Protein AF-A0A943K8U1-F1 (afdb_monomer_lite)

pLDDT: mean 96.68, std 3.17, range [59.72, 98.94]

Foldseek 3Di:
DDWDDAVLLVDIFQQAEAELLQAADDPLAHPLVQSLVLLVLCLVLQGAEYEDECPRSPNRSLLSLLSNPVVPDPPVSHAYEYEQALVCVVVPDASVVSLVVSCVSNVHQAHSEYAHEEDDPVSVVSCVVNVVVVVQVVCCVVRNYVFYEYEYDYALVSLVVVVVPDDGSAYEYADWLLCCVPPVVRVSSVVSCVVSSHAYEYDCLCVVVLQQFFAVVLVVLLCVVPVPDGSSLLSQLALSLDPSHNYYYDHDHHNVSSVVVSVCVVVPDHDDPVSSVSSVVLSVVLVPPPAQPDPLPCLLCPAPQRQQLSQLSVLVSSCNGRVNLLCSLVSRVVRSLVSDPPPCSSQVRGPVNGPSNVVSVVSVVSNVVSD

Radius of gyration: 21.64 Å; chains: 1; bounding box: 52×54×60 Å

Secondary structure (DSSP, 8-state):
--EEEETTTTEEEESEEEEGGG--EETTEE-HHHHHHHHHHHHHTT--EEE--TTGGGGHHHHHHIIIIITTS-GGG-EEEEEE-GGGGGGT--HHHHHHHHHHHHT-S-EEEEEEEEESHHHHHHHHHTTHHHHHHHHHHTTSEEEEEEEE-S-HHHHHHHHTTS--SEEEEE--TTTSSSTT-HHHHHHHHHHTTPPEEEE-TTGGGGGGS--HHHHHHHHHH-TT--HHHHHHHHHHHSTTEEEEEE---SHHHHHHHHHHBTTB-PPPHHHHHHHHHHHHHHHTSS--------TT---TT---HHHHHHHHHHHHHTT-GGGHHHHTGGGTGGG-----HHHHT-TT---HHHHHHHHHHHHHTT-

Sequence (371 aa):
MEKRIFDKLGFETSLLGLGCMRFPQKEGKIDLAETEKLVDACIAGGINYFDTAYVYGDGDSENAVRRTLVERYPRERFYLANKLPMWLLPEGHTPQELLETSLRRTDVSYFDNYLLHNLNQENWEICKKERLVDFIFAKKSAGIVRNAGFSFHDTPEVLNEILHAGDWDFVQLQINYYDWETAQRAREQYEMVTERGIPCIIMEPVRGGALASPHPDVVSLLRGTNPEASPASWALRFAGSLPNTAVVLSGMSTMEQVEENLRLFDPFQPLSAEEAELLKRAVAVMESLPLIPCTGCNYCGDCPKNVRISSAFEAYNSCMRFDQMADLRARIQTCHIADCIECGKCETHCPQHIAIRSELKKILACAEALV

Structure (mmCIF, N/CA/C/O backbone):
data_AF-A0A943K8U1-F1
#
_entry.id   AF-A0A943K8U1-F1
#
loop_
_atom_site.group_PDB
_atom_site.id
_atom_site.type_symbol
_atom_site.label_atom_id
_atom_site.label_alt_id
_atom_site.label_comp_id
_atom_site.label_asym_id
_atom_site.label_entity_id
_atom_site.label_seq_id
_atom_site.pdbx_PDB_ins_code
_atom_site.Cartn_x
_atom_site.Cartn_y
_atom_site.Cartn_z
_atom_site.occupancy
_atom_site.B_iso_or_equiv
_atom_site.auth_seq_id
_atom_site.auth_comp_id
_atom_site.auth_asym_id
_atom_site.auth_atom_id
_atom_site.pdbx_PDB_model_num
ATOM 1 N N . MET A 1 1 ? -9.168 13.915 15.819 1.00 95.81 1 MET A N 1
ATOM 2 C CA . MET A 1 1 ? -8.963 12.912 14.761 1.00 95.81 1 MET A CA 1
ATOM 3 C C . MET A 1 1 ? -10.279 12.759 14.035 1.00 95.81 1 MET A C 1
ATOM 5 O O . MET A 1 1 ? -11.272 12.501 14.708 1.00 95.81 1 MET A O 1
ATOM 9 N N . GLU A 1 2 ? -10.305 12.914 12.714 1.00 96.75 2 GLU A N 1
ATOM 10 C CA . GLU A 1 2 ? -11.519 12.687 11.920 1.00 96.75 2 GLU A CA 1
ATOM 11 C C . GLU A 1 2 ? -12.001 11.237 12.059 1.00 96.75 2 GLU A C 1
ATOM 13 O O . GLU A 1 2 ? -11.207 10.290 11.986 1.00 96.75 2 GLU A O 1
ATOM 18 N N . LYS A 1 3 ? -13.308 11.070 12.260 1.00 96.69 3 LYS A N 1
ATOM 19 C CA . LYS A 1 3 ? -13.979 9.779 12.427 1.00 96.69 3 LYS A CA 1
ATOM 20 C C . LYS A 1 3 ? -15.016 9.583 11.327 1.00 96.69 3 LYS A C 1
ATOM 22 O O . LYS A 1 3 ? -15.674 10.537 10.928 1.00 96.69 3 LYS A O 1
ATOM 27 N N . ARG A 1 4 ? -15.166 8.354 10.832 1.00 95.69 4 ARG A N 1
ATOM 28 C CA . ARG A 1 4 ? -16.154 7.995 9.809 1.00 95.69 4 ARG A CA 1
ATOM 29 C C . ARG A 1 4 ? -16.949 6.773 10.233 1.00 95.69 4 ARG A C 1
ATOM 31 O O . ARG A 1 4 ? -16.410 5.842 10.825 1.00 95.69 4 ARG A O 1
ATOM 38 N N . ILE A 1 5 ? -18.232 6.784 9.891 1.00 94.75 5 ILE A N 1
ATOM 39 C CA . ILE A 1 5 ? -19.156 5.677 10.125 1.00 94.75 5 ILE A CA 1
ATOM 40 C C . ILE A 1 5 ? -19.654 5.202 8.769 1.00 94.75 5 ILE A C 1
ATOM 42 O O . ILE A 1 5 ? -20.137 5.996 7.965 1.00 94.75 5 ILE A O 1
ATOM 46 N N . PHE A 1 6 ? -19.545 3.898 8.542 1.00 94.25 6 PHE A N 1
ATOM 47 C CA . PHE A 1 6 ? -20.162 3.220 7.414 1.00 94.25 6 PHE A CA 1
ATOM 48 C C . PHE A 1 6 ? -21.031 2.091 7.957 1.00 94.25 6 PHE A C 1
ATOM 50 O O . PHE A 1 6 ? -20.522 1.200 8.640 1.00 94.25 6 PHE A O 1
ATOM 57 N N . ASP A 1 7 ? -22.324 2.100 7.632 1.00 91.19 7 ASP A N 1
ATOM 58 C CA . ASP A 1 7 ? -23.296 1.144 8.181 1.00 91.19 7 ASP A CA 1
ATOM 59 C C . ASP A 1 7 ? -22.886 -0.318 7.946 1.00 91.19 7 ASP A C 1
ATOM 61 O O . ASP A 1 7 ? -23.058 -1.153 8.831 1.00 91.19 7 ASP A O 1
ATOM 65 N N . LYS A 1 8 ? -22.268 -0.620 6.791 1.00 90.38 8 LYS A N 1
ATOM 66 C CA . LYS A 1 8 ? -21.727 -1.957 6.482 1.00 90.38 8 LYS A CA 1
ATOM 67 C C . LYS A 1 8 ? -20.631 -2.419 7.446 1.00 90.38 8 LYS A C 1
ATOM 69 O O . LYS A 1 8 ? -20.554 -3.607 7.746 1.00 90.38 8 LYS A O 1
ATOM 74 N N . LEU A 1 9 ? -19.790 -1.504 7.933 1.00 92.00 9 LEU A N 1
ATOM 75 C CA . LEU A 1 9 ? -18.762 -1.834 8.924 1.00 92.00 9 LEU A CA 1
ATOM 76 C C . LEU A 1 9 ? -19.385 -2.019 10.311 1.00 92.00 9 LEU A C 1
ATOM 78 O O . LEU A 1 9 ? -18.992 -2.915 11.052 1.00 92.00 9 LEU A O 1
ATOM 82 N N . GLY A 1 10 ? -20.401 -1.218 10.641 1.00 90.81 10 GLY A N 1
ATOM 83 C CA . GLY A 1 10 ? -21.101 -1.292 11.924 1.00 90.81 10 GLY A CA 1
ATOM 84 C C . GLY A 1 10 ? -20.330 -0.666 13.092 1.00 90.81 10 GLY A C 1
ATOM 85 O O . GLY A 1 10 ? -20.701 -0.872 14.247 1.00 90.81 10 GLY A O 1
ATOM 86 N N . PHE A 1 11 ? -19.268 0.094 12.811 1.00 92.31 11 PHE A N 1
ATOM 87 C CA . PHE A 1 11 ? -18.481 0.822 13.804 1.00 92.31 11 PHE A CA 1
ATOM 88 C C . PHE A 1 11 ? -17.819 2.090 13.237 1.00 92.31 11 PHE A C 1
ATOM 90 O O . PHE A 1 11 ? -17.768 2.292 12.024 1.00 92.31 11 PHE A O 1
ATOM 97 N N . GLU A 1 12 ? -17.330 2.956 14.133 1.00 95.81 12 GLU A N 1
ATOM 98 C CA . GLU A 1 12 ? -16.739 4.261 13.813 1.00 95.81 12 GLU A CA 1
ATOM 99 C C . GLU A 1 12 ? -15.203 4.198 13.742 1.00 95.81 12 GLU A C 1
ATOM 101 O O . GLU A 1 12 ? -14.514 4.114 14.764 1.00 95.81 12 GLU A O 1
ATOM 106 N N . THR A 1 13 ? -14.635 4.296 12.544 1.00 97.25 13 THR A N 1
ATOM 107 C CA . THR A 1 13 ? -13.181 4.264 12.330 1.00 97.25 13 THR A CA 1
ATOM 108 C C . THR A 1 13 ? -12.574 5.666 12.346 1.00 97.25 13 THR A C 1
ATOM 110 O O . THR A 1 13 ? -13.188 6.631 11.899 1.00 97.25 13 THR A O 1
ATOM 113 N N . SER A 1 14 ? -11.338 5.816 12.834 1.00 98.44 14 SER A N 1
ATOM 114 C CA . SER A 1 14 ? -10.501 6.963 12.461 1.00 98.44 14 SER A CA 1
ATOM 115 C C . SER A 1 14 ? -10.245 6.930 10.966 1.00 98.44 14 SER A C 1
ATOM 117 O O . SER A 1 14 ? -9.959 5.870 10.411 1.00 98.44 14 SER A O 1
ATOM 119 N N . LEU A 1 15 ? -10.298 8.100 10.328 1.00 98.69 15 LEU A N 1
ATOM 120 C CA . LEU A 1 15 ? -9.963 8.208 8.915 1.00 98.69 15 LEU A CA 1
ATOM 121 C C . LEU A 1 15 ? -8.507 7.795 8.660 1.00 98.69 15 LEU A C 1
ATOM 123 O O . LEU A 1 15 ? -8.229 7.191 7.635 1.00 98.69 15 LEU A O 1
ATOM 127 N N . LEU A 1 16 ? -7.585 8.063 9.586 1.00 98.81 16 LEU A N 1
ATOM 128 C CA . LEU A 1 16 ? -6.231 7.509 9.545 1.00 98.81 16 LEU A CA 1
ATOM 129 C C . LEU A 1 16 ? -6.180 6.161 10.274 1.00 98.81 16 LEU A C 1
ATOM 131 O O . LEU A 1 16 ? -6.603 6.060 11.428 1.00 98.81 16 LEU A O 1
ATOM 135 N N . GLY A 1 17 ? -5.619 5.146 9.621 1.00 98.69 17 GLY A N 1
ATOM 136 C CA . GLY A 1 17 ? -5.285 3.851 10.214 1.00 98.69 17 GLY A CA 1
ATOM 137 C C . GLY A 1 17 ? -3.785 3.568 10.149 1.00 98.69 17 GLY A C 1
ATOM 138 O O . GLY A 1 17 ? -3.082 4.063 9.262 1.00 98.69 17 GLY A O 1
ATOM 139 N N . LEU A 1 18 ? -3.289 2.751 11.079 1.00 98.75 18 LEU A N 1
ATOM 140 C CA . LEU A 1 18 ? -1.889 2.327 11.103 1.00 98.75 18 LEU A CA 1
ATOM 141 C C . LEU A 1 18 ? -1.714 1.029 10.307 1.00 98.75 18 LEU A C 1
ATOM 143 O O . LEU A 1 18 ? -2.254 -0.013 10.675 1.00 98.75 18 LEU A O 1
ATOM 147 N N . GLY A 1 19 ? -0.918 1.088 9.238 1.00 98.25 19 GLY A N 1
ATOM 148 C CA . GLY A 1 19 ? -0.453 -0.101 8.525 1.00 98.25 19 GLY A CA 1
ATOM 149 C C . GLY A 1 19 ? 0.754 -0.724 9.230 1.00 98.25 19 GLY A C 1
ATOM 150 O O . GLY A 1 19 ? 1.825 -0.122 9.292 1.00 98.25 19 GLY A O 1
ATOM 151 N N . CYS A 1 20 ? 0.615 -1.951 9.723 1.00 97.94 20 CYS A N 1
ATOM 152 C CA . CYS A 1 20 ? 1.596 -2.627 10.579 1.00 97.94 20 CYS A CA 1
ATOM 153 C C . CYS A 1 20 ? 2.694 -3.388 9.808 1.00 97.94 20 CYS A C 1
ATOM 155 O O . CYS A 1 20 ? 3.493 -4.104 10.411 1.00 97.94 20 CYS A O 1
ATOM 157 N N . MET A 1 21 ? 2.762 -3.255 8.477 1.00 95.19 21 MET A N 1
ATOM 158 C CA . MET A 1 21 ? 3.803 -3.894 7.655 1.00 95.19 21 MET A CA 1
ATOM 159 C C . MET A 1 21 ? 5.192 -3.266 7.862 1.00 95.19 21 MET A C 1
ATOM 161 O O . MET A 1 21 ? 6.201 -3.958 7.771 1.00 95.19 21 MET A O 1
ATOM 165 N N . ARG A 1 22 ? 5.257 -1.950 8.109 1.00 91.75 22 ARG A N 1
ATOM 166 C CA . ARG A 1 22 ? 6.504 -1.160 8.118 1.00 91.75 22 ARG A CA 1
ATOM 167 C C . ARG A 1 22 ? 6.856 -0.617 9.500 1.00 91.75 22 ARG A C 1
ATOM 169 O O . ARG A 1 22 ? 7.305 0.525 9.619 1.00 91.75 22 ARG A O 1
ATOM 176 N N . PHE A 1 23 ? 6.631 -1.421 10.536 1.00 96.25 23 PHE A N 1
ATOM 177 C CA . PHE A 1 23 ? 7.057 -1.054 11.883 1.00 96.25 23 PHE A CA 1
ATOM 178 C C . PHE A 1 23 ? 8.560 -0.735 11.937 1.00 96.25 23 PHE A C 1
ATOM 180 O O . PHE A 1 23 ? 9.319 -1.301 11.138 1.00 96.25 23 PHE A O 1
ATOM 187 N N . PRO A 1 24 ? 8.978 0.152 12.865 1.00 96.56 24 PRO A N 1
ATOM 188 C CA . PRO A 1 24 ? 10.379 0.484 13.097 1.00 96.56 24 PRO A CA 1
ATOM 189 C C . PRO A 1 24 ? 11.264 -0.763 13.122 1.00 96.56 24 PRO A C 1
ATOM 191 O O . PRO A 1 24 ? 10.905 -1.773 13.726 1.00 96.56 24 PRO A O 1
ATOM 194 N N . G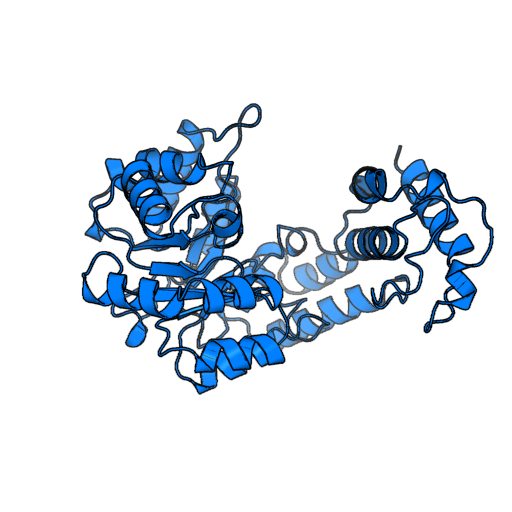LN A 1 25 ? 12.416 -0.698 12.457 1.00 95.06 25 GLN A N 1
ATOM 195 C CA . GLN A 1 25 ? 13.358 -1.811 12.361 1.00 95.06 25 GLN A CA 1
ATOM 196 C C . GLN A 1 25 ? 14.669 -1.464 13.065 1.00 95.06 25 GLN A C 1
ATOM 198 O O . GLN A 1 25 ? 15.197 -0.364 12.906 1.00 95.06 25 GLN A O 1
ATOM 203 N N . LYS A 1 26 ? 15.242 -2.441 13.763 1.00 94.75 26 LYS A N 1
ATOM 204 C CA . LYS A 1 26 ? 16.593 -2.414 14.317 1.00 94.75 26 LYS A CA 1
ATOM 205 C C . LYS A 1 26 ? 17.276 -3.734 13.987 1.00 94.75 26 LYS A C 1
ATOM 207 O O . LYS A 1 26 ? 16.766 -4.800 14.312 1.00 94.75 26 LYS A O 1
ATOM 212 N N . GLU A 1 27 ? 18.414 -3.657 13.297 1.00 92.06 27 GLU A N 1
ATOM 213 C CA . GLU A 1 27 ? 19.203 -4.835 12.887 1.00 92.06 27 GLU A CA 1
ATOM 214 C C . GLU A 1 27 ? 18.389 -5.872 12.079 1.00 92.06 27 GLU A C 1
ATOM 216 O O . GLU A 1 27 ? 18.564 -7.080 12.223 1.00 92.06 27 GLU A O 1
ATOM 221 N N . GLY A 1 28 ? 17.480 -5.393 11.221 1.00 88.81 28 GLY A N 1
ATOM 222 C CA . GLY A 1 28 ? 16.650 -6.242 10.356 1.00 88.81 28 GLY A CA 1
ATOM 223 C C . GLY A 1 28 ? 15.489 -6.946 11.063 1.00 88.81 28 GLY A C 1
ATOM 224 O O . GLY A 1 28 ? 14.912 -7.866 10.491 1.00 88.81 28 GLY A O 1
ATOM 225 N N . LYS A 1 29 ? 15.161 -6.543 12.295 1.00 93.50 29 LYS A N 1
ATOM 226 C CA . LYS A 1 29 ? 13.995 -7.016 13.051 1.00 93.50 29 LYS A CA 1
ATOM 227 C C . LYS A 1 29 ? 13.166 -5.842 13.544 1.00 93.50 29 LYS A C 1
ATOM 229 O O . LYS A 1 29 ? 13.689 -4.741 13.700 1.00 93.50 29 LYS A O 1
ATOM 234 N N . ILE A 1 30 ? 11.895 -6.085 13.854 1.00 96.38 30 ILE A N 1
ATOM 235 C CA . ILE A 1 30 ? 11.026 -5.061 14.443 1.00 96.38 30 ILE A CA 1
ATOM 236 C C . ILE A 1 30 ? 11.613 -4.598 15.785 1.00 96.38 30 ILE A C 1
ATOM 238 O O . ILE A 1 30 ? 11.821 -5.402 16.696 1.00 96.38 30 ILE A O 1
ATOM 242 N N . ASP A 1 31 ? 11.850 -3.294 15.917 1.00 97.38 31 ASP A N 1
ATOM 243 C CA . ASP A 1 31 ? 12.205 -2.673 17.189 1.00 97.38 31 ASP A CA 1
ATOM 244 C C . ASP A 1 31 ? 10.934 -2.517 18.025 1.00 97.38 31 ASP A C 1
ATOM 246 O O . ASP A 1 31 ? 10.162 -1.572 17.848 1.00 97.38 31 ASP A O 1
ATOM 250 N N . LEU A 1 32 ? 10.689 -3.473 18.922 1.00 97.25 32 LEU A N 1
ATOM 251 C CA . LEU A 1 32 ? 9.491 -3.472 19.760 1.00 97.25 32 LEU A CA 1
ATOM 252 C C . LEU A 1 32 ? 9.411 -2.241 20.666 1.00 97.25 32 LEU A C 1
ATOM 254 O O . LEU A 1 32 ? 8.314 -1.740 20.875 1.00 97.25 32 LEU A O 1
ATOM 258 N N . ALA A 1 33 ? 10.532 -1.729 21.178 1.00 97.00 33 ALA A N 1
ATOM 259 C CA . ALA A 1 33 ? 10.508 -0.593 22.098 1.00 97.00 33 ALA A CA 1
ATOM 260 C C . ALA A 1 33 ? 10.094 0.698 21.380 1.00 97.00 33 ALA A C 1
ATOM 262 O O . ALA A 1 33 ? 9.281 1.464 21.898 1.00 97.00 33 ALA A O 1
ATOM 263 N N . GLU A 1 34 ? 10.612 0.925 20.172 1.00 97.94 34 GLU A N 1
ATOM 264 C CA . GLU A 1 34 ? 10.180 2.054 19.342 1.00 97.94 34 GLU A CA 1
ATOM 265 C C . GLU A 1 34 ? 8.763 1.847 18.796 1.00 97.94 34 GLU A C 1
ATOM 267 O O . GLU A 1 34 ? 7.962 2.781 18.777 1.00 97.94 34 GLU A O 1
ATOM 272 N N . THR A 1 35 ? 8.405 0.612 18.436 1.00 98.19 35 THR A N 1
ATOM 273 C CA . THR A 1 35 ? 7.048 0.277 17.984 1.00 98.19 35 THR A CA 1
ATOM 274 C C . THR A 1 35 ? 6.010 0.492 19.088 1.00 98.19 35 THR A C 1
ATOM 276 O O . THR A 1 35 ? 4.932 1.002 18.800 1.00 98.19 35 THR A O 1
ATOM 279 N N . GLU A 1 36 ? 6.315 0.157 20.348 1.00 98.31 36 GLU A N 1
ATOM 280 C CA . GLU A 1 36 ? 5.434 0.419 21.497 1.00 98.31 36 GLU A CA 1
ATOM 281 C C . GLU A 1 36 ? 5.143 1.919 21.624 1.00 98.31 36 GLU A C 1
ATOM 283 O O . GLU A 1 36 ? 3.980 2.313 21.638 1.00 98.31 36 GLU A O 1
ATOM 288 N N . LYS A 1 37 ? 6.177 2.771 21.619 1.00 98.44 37 LYS A N 1
ATOM 289 C CA . LYS A 1 37 ? 5.999 4.235 21.671 1.00 98.44 37 LYS A CA 1
ATOM 290 C C . LYS A 1 37 ? 5.156 4.747 20.504 1.00 98.44 37 LYS A C 1
ATOM 292 O O . LYS A 1 37 ? 4.306 5.615 20.686 1.00 98.44 37 LYS A O 1
ATOM 297 N N . LEU A 1 38 ? 5.404 4.215 19.308 1.00 98.56 38 LEU A N 1
ATOM 298 C CA . LEU A 1 38 ? 4.704 4.589 18.084 1.00 98.56 38 LEU A CA 1
ATOM 299 C C . LEU A 1 38 ? 3.211 4.246 18.167 1.00 98.56 38 LEU A C 1
ATOM 301 O O . LEU A 1 38 ? 2.363 5.094 17.881 1.00 98.56 38 LEU A O 1
ATOM 305 N N . VAL A 1 39 ? 2.878 3.023 18.587 1.00 98.69 39 VAL A N 1
ATOM 306 C CA . VAL A 1 39 ? 1.486 2.582 18.752 1.00 98.69 39 VAL A CA 1
ATOM 307 C C . VAL A 1 39 ? 0.793 3.352 19.874 1.00 98.69 39 VAL A C 1
ATOM 309 O O . VAL A 1 39 ? -0.352 3.772 19.691 1.00 98.69 39 VAL A O 1
ATOM 312 N N . ASP A 1 40 ? 1.490 3.625 20.980 1.00 98.75 40 ASP A N 1
ATOM 313 C CA . ASP A 1 40 ? 0.954 4.443 22.066 1.00 98.75 40 ASP A CA 1
ATOM 314 C C . ASP A 1 40 ? 0.577 5.851 21.574 1.00 98.75 40 ASP A C 1
ATOM 316 O O . ASP A 1 40 ? -0.518 6.342 21.865 1.00 98.75 40 ASP A O 1
ATOM 320 N N . ALA A 1 41 ? 1.447 6.483 20.778 1.00 98.75 41 ALA A N 1
ATOM 321 C CA . ALA A 1 41 ? 1.179 7.785 20.170 1.00 98.75 41 ALA A CA 1
ATOM 322 C C . ALA A 1 41 ? -0.013 7.733 19.199 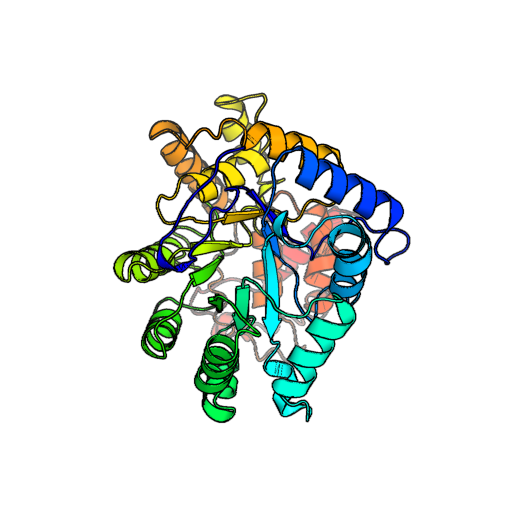1.00 98.75 41 ALA A C 1
ATOM 324 O O . ALA A 1 41 ? -0.856 8.630 19.215 1.00 98.75 41 ALA A O 1
ATOM 325 N N . CYS A 1 42 ? -0.141 6.663 18.405 1.00 98.62 42 CYS A N 1
ATOM 326 C CA . CYS A 1 42 ? -1.288 6.458 17.516 1.00 98.62 42 CYS A CA 1
ATOM 327 C C . CYS A 1 42 ? -2.611 6.385 18.297 1.00 98.62 42 CYS A C 1
ATOM 329 O O . CYS A 1 42 ? -3.559 7.105 17.974 1.00 98.62 42 CYS A O 1
ATOM 331 N N . ILE A 1 43 ? -2.675 5.552 19.344 1.00 98.69 43 ILE A N 1
ATOM 332 C CA . ILE A 1 43 ? -3.869 5.412 20.193 1.00 98.69 43 ILE A CA 1
ATOM 333 C C . ILE A 1 43 ? -4.195 6.733 20.901 1.00 98.69 43 ILE A C 1
ATOM 335 O O . ILE A 1 43 ? -5.357 7.152 20.924 1.00 98.69 43 ILE A O 1
ATOM 339 N N . ALA A 1 44 ? -3.186 7.405 21.463 1.00 98.50 44 ALA A N 1
ATOM 340 C CA . ALA A 1 44 ? -3.352 8.693 22.132 1.00 98.50 44 ALA A CA 1
ATOM 341 C C . ALA A 1 44 ? -3.855 9.780 21.167 1.00 98.50 44 ALA A C 1
ATOM 343 O O . ALA A 1 44 ? -4.733 10.562 21.528 1.00 98.50 44 ALA A O 1
ATOM 344 N N . GLY A 1 45 ? -3.368 9.773 19.923 1.00 98.31 45 GLY A N 1
ATOM 345 C CA . GLY A 1 45 ? -3.822 10.637 18.831 1.00 98.31 45 GLY A CA 1
ATOM 346 C C . GLY A 1 45 ? -5.190 10.263 18.246 1.00 98.31 45 GLY A C 1
ATOM 347 O O . GLY A 1 45 ? -5.671 10.921 17.328 1.00 98.31 45 GLY A O 1
ATOM 348 N N . GLY A 1 46 ? -5.843 9.219 18.763 1.00 98.31 46 GLY A N 1
ATOM 349 C CA . GLY A 1 46 ? -7.206 8.843 18.396 1.00 98.31 46 GLY A CA 1
ATOM 350 C C . GLY A 1 46 ? -7.326 7.867 17.225 1.00 98.31 46 GLY A C 1
ATOM 351 O O . GLY A 1 46 ? -8.459 7.586 16.813 1.00 98.31 46 GLY A O 1
ATOM 352 N N . ILE A 1 47 ? -6.216 7.320 16.712 1.00 98.75 47 ILE A N 1
ATOM 353 C CA . ILE A 1 47 ? -6.254 6.203 15.759 1.00 98.75 47 ILE A CA 1
ATOM 354 C C . ILE A 1 47 ? -6.882 4.994 16.453 1.00 98.75 47 ILE A C 1
ATOM 356 O O . ILE A 1 47 ? -6.518 4.652 17.576 1.00 98.75 47 ILE A O 1
ATOM 360 N N . ASN A 1 48 ? -7.838 4.352 15.787 1.00 98.62 48 ASN A N 1
ATOM 361 C CA . ASN A 1 48 ? -8.466 3.127 16.276 1.00 98.62 48 ASN A CA 1
ATOM 362 C C . ASN A 1 48 ? -8.521 2.012 15.224 1.00 98.62 48 ASN A C 1
ATOM 364 O O . ASN A 1 48 ? -9.161 1.014 15.499 1.00 98.62 48 ASN A O 1
ATOM 368 N N . TYR A 1 49 ? -7.883 2.140 14.058 1.00 98.81 49 TYR A N 1
ATOM 369 C CA . TYR A 1 49 ? -7.842 1.081 13.044 1.00 98.81 49 TYR A CA 1
ATOM 370 C C . TYR A 1 49 ? -6.397 0.641 12.787 1.00 98.81 49 TYR A C 1
ATOM 372 O O . TYR A 1 49 ? -5.555 1.464 12.420 1.00 98.81 49 TYR A O 1
ATOM 380 N N . PHE A 1 50 ? -6.122 -0.652 12.966 1.00 98.88 50 PHE A N 1
ATOM 381 C CA . PHE A 1 50 ? -4.794 -1.253 12.836 1.00 98.88 50 PHE A CA 1
ATOM 382 C C . PHE A 1 50 ? -4.842 -2.409 11.842 1.00 98.88 50 PHE A C 1
ATOM 384 O O . PHE A 1 50 ? -5.671 -3.308 11.966 1.00 98.88 50 PHE A O 1
ATOM 391 N N . ASP A 1 51 ? -3.954 -2.388 10.853 1.00 98.81 51 ASP A N 1
ATOM 392 C CA . ASP A 1 51 ? -3.959 -3.326 9.732 1.00 98.81 51 ASP A CA 1
ATOM 393 C C . ASP A 1 51 ? -2.668 -4.148 9.698 1.00 98.81 51 ASP A C 1
ATOM 395 O O . ASP A 1 51 ? -1.592 -3.631 9.396 1.00 98.81 51 ASP A O 1
ATOM 399 N N . THR A 1 52 ? -2.769 -5.443 10.002 1.00 98.62 52 THR A N 1
ATOM 400 C CA . THR A 1 52 ? -1.670 -6.411 9.865 1.00 98.62 52 THR A CA 1
ATOM 401 C C . THR A 1 52 ? -2.029 -7.496 8.841 1.00 98.62 52 THR A C 1
ATOM 403 O O . THR A 1 52 ? -3.063 -7.426 8.169 1.00 98.62 52 THR A O 1
ATOM 406 N N . ALA A 1 53 ? -1.147 -8.471 8.646 1.00 98.44 53 ALA A N 1
ATOM 407 C CA . ALA A 1 53 ? -1.388 -9.647 7.821 1.00 98.44 53 ALA A CA 1
ATOM 408 C C . ALA A 1 53 ? -0.476 -10.798 8.253 1.00 98.44 53 ALA A C 1
ATOM 410 O O . ALA A 1 53 ? 0.659 -10.566 8.671 1.00 98.44 53 ALA A O 1
ATOM 411 N N . TYR A 1 54 ? -0.929 -12.029 8.014 1.00 98.38 54 TYR A N 1
ATOM 412 C CA . TYR A 1 54 ? -0.197 -13.267 8.302 1.00 98.38 54 TYR A CA 1
ATOM 413 C C . TYR A 1 54 ? 1.274 -13.270 7.843 1.00 98.38 54 TYR A C 1
ATOM 415 O O . TYR A 1 54 ? 2.143 -13.836 8.505 1.00 98.38 54 TYR A O 1
ATOM 423 N N . VAL A 1 55 ? 1.550 -12.666 6.682 1.00 96.00 55 VAL A N 1
ATOM 424 C CA . VAL A 1 55 ? 2.852 -12.731 5.991 1.00 96.00 55 VAL A CA 1
ATOM 425 C C . VAL A 1 55 ? 3.762 -11.531 6.264 1.00 96.00 55 VAL A C 1
ATOM 427 O O . VAL A 1 55 ? 4.880 -11.484 5.759 1.00 96.00 55 VAL A O 1
ATOM 430 N N . TYR A 1 56 ? 3.308 -10.520 7.009 1.00 96.00 56 TYR A N 1
ATOM 431 C CA . TYR A 1 56 ? 4.109 -9.311 7.213 1.00 96.00 56 TYR A CA 1
ATOM 432 C C . TYR A 1 56 ? 5.300 -9.590 8.135 1.00 96.00 56 TYR A C 1
ATOM 434 O O . TYR A 1 56 ? 5.123 -9.949 9.300 1.00 96.00 56 TYR A O 1
ATOM 442 N N . GLY A 1 57 ? 6.512 -9.404 7.597 1.00 85.69 57 GLY A N 1
ATOM 443 C CA . GLY A 1 57 ? 7.766 -9.692 8.298 1.00 85.69 57 GLY A CA 1
ATOM 444 C C . GLY A 1 57 ? 7.876 -11.160 8.707 1.00 85.69 57 GLY A C 1
ATOM 445 O O . GLY A 1 57 ? 8.200 -11.435 9.852 1.00 85.69 57 GLY A O 1
ATOM 446 N N . ASP A 1 58 ? 7.483 -12.088 7.827 1.00 85.94 58 ASP A N 1
ATOM 447 C CA . ASP A 1 58 ? 7.444 -13.535 8.100 1.00 85.94 58 ASP A CA 1
ATOM 448 C C . ASP A 1 58 ? 6.582 -13.927 9.324 1.00 85.94 58 ASP A C 1
ATOM 450 O O . ASP A 1 58 ? 6.763 -14.975 9.945 1.00 85.94 58 ASP A O 1
ATOM 454 N N . GLY A 1 59 ? 5.591 -13.088 9.651 1.00 85.19 59 GLY A N 1
ATOM 455 C CA . GLY A 1 59 ? 4.687 -13.251 10.793 1.00 85.19 59 GLY A CA 1
ATOM 456 C C . GLY A 1 59 ? 5.067 -12.421 12.022 1.00 85.19 59 GLY A C 1
ATOM 457 O O . GLY A 1 59 ? 4.292 -12.369 12.979 1.00 85.19 59 GLY A O 1
ATOM 458 N N . ASP A 1 60 ? 6.206 -11.724 12.010 1.00 91.75 60 ASP A N 1
ATOM 459 C CA . ASP A 1 60 ? 6.647 -10.898 13.139 1.00 91.75 60 ASP A CA 1
ATOM 460 C C . ASP A 1 60 ? 5.728 -9.695 13.388 1.00 91.75 60 ASP A C 1
ATOM 462 O O . ASP A 1 60 ? 5.578 -9.271 14.534 1.00 91.75 60 ASP A O 1
ATOM 466 N N . SER A 1 61 ? 5.051 -9.174 12.356 1.00 97.00 61 SER A N 1
ATOM 467 C CA . SER A 1 61 ? 4.093 -8.070 12.522 1.00 97.00 61 SER A CA 1
ATOM 468 C C . SER A 1 61 ? 2.931 -8.445 13.448 1.00 97.00 61 SER A C 1
ATOM 470 O O . SER A 1 61 ? 2.558 -7.647 14.303 1.00 97.00 61 SER A O 1
ATOM 472 N N . GLU A 1 62 ? 2.384 -9.661 13.341 1.00 98.56 62 GLU A N 1
ATOM 473 C CA . GLU A 1 62 ? 1.273 -10.114 14.193 1.00 98.56 62 GLU A CA 1
ATOM 474 C C . GLU A 1 62 ? 1.699 -10.214 15.665 1.00 98.56 62 GLU A C 1
ATOM 476 O O . GLU A 1 62 ? 0.968 -9.778 16.556 1.00 98.56 62 GLU A O 1
ATOM 481 N N . ASN A 1 63 ? 2.909 -10.728 15.915 1.00 97.88 63 ASN A N 1
ATOM 482 C CA . ASN A 1 63 ? 3.489 -10.805 17.258 1.00 97.88 63 ASN A CA 1
ATOM 483 C C . ASN A 1 63 ? 3.807 -9.410 17.822 1.00 97.88 63 ASN A C 1
ATOM 485 O O . ASN A 1 63 ? 3.604 -9.155 19.010 1.00 97.88 63 ASN A O 1
ATOM 489 N N . ALA A 1 64 ? 4.276 -8.487 16.977 1.00 98.25 64 ALA A N 1
ATOM 490 C CA . ALA A 1 64 ? 4.477 -7.099 17.368 1.00 98.25 64 ALA A CA 1
ATOM 491 C C . ALA A 1 64 ? 3.141 -6.437 17.729 1.00 98.25 64 ALA A C 1
ATOM 493 O O . ALA A 1 64 ? 3.046 -5.855 18.800 1.00 98.25 64 ALA A O 1
ATOM 494 N N . VAL A 1 65 ? 2.091 -6.601 16.913 1.00 98.69 65 VAL A N 1
ATOM 495 C CA . VAL A 1 65 ? 0.737 -6.096 17.213 1.00 98.69 65 VAL A CA 1
ATOM 496 C C . VAL A 1 65 ? 0.218 -6.637 18.542 1.00 98.69 65 VAL A C 1
ATOM 498 O O . VAL A 1 65 ? -0.304 -5.867 19.347 1.00 98.69 65 VAL A O 1
ATOM 501 N N . ARG A 1 66 ? 0.387 -7.934 18.821 1.00 98.56 66 ARG A N 1
ATOM 502 C CA . ARG A 1 66 ? 0.045 -8.494 20.135 1.00 98.56 66 ARG A CA 1
ATOM 503 C C . ARG A 1 66 ? 0.697 -7.689 21.259 1.00 98.56 66 ARG A C 1
ATOM 505 O O . ARG A 1 66 ? 0.013 -7.198 22.154 1.00 98.56 66 ARG A O 1
ATOM 512 N N . ARG A 1 67 ? 2.021 -7.538 21.184 1.00 98.44 67 ARG A N 1
ATOM 513 C CA . ARG A 1 67 ? 2.834 -6.908 22.226 1.00 98.44 67 ARG A CA 1
ATOM 514 C C . ARG A 1 67 ? 2.549 -5.414 22.390 1.00 98.44 67 ARG A C 1
ATOM 516 O O . ARG A 1 67 ? 2.522 -4.908 23.510 1.00 98.44 67 ARG A O 1
ATOM 523 N N . THR A 1 68 ? 2.391 -4.698 21.283 1.00 98.56 68 THR A N 1
ATOM 524 C CA . THR A 1 68 ? 2.349 -3.230 21.260 1.00 98.56 68 THR A CA 1
ATOM 525 C C . THR A 1 68 ? 0.935 -2.661 21.245 1.00 98.56 68 THR A C 1
ATOM 527 O O . THR A 1 68 ? 0.764 -1.481 21.532 1.00 98.56 68 THR A O 1
ATOM 530 N N . LEU A 1 69 ? -0.083 -3.478 20.964 1.00 98.69 69 LEU A N 1
ATOM 531 C CA . LEU A 1 69 ? -1.482 -3.055 20.931 1.00 98.69 69 LEU A CA 1
ATOM 532 C C . LEU A 1 69 ? -2.354 -3.909 21.858 1.00 98.69 69 LEU A C 1
ATOM 534 O O . LEU A 1 69 ? -2.925 -3.384 22.813 1.00 98.69 69 LEU A O 1
ATOM 538 N N . VAL A 1 70 ? -2.449 -5.216 21.598 1.00 98.69 70 VAL A N 1
ATOM 539 C CA . VAL A 1 70 ? -3.461 -6.091 22.225 1.00 98.69 70 VAL A CA 1
ATOM 540 C C . VAL A 1 70 ? -3.228 -6.270 23.726 1.00 98.69 70 VAL A C 1
ATOM 542 O O . VAL A 1 70 ? -4.168 -6.170 24.507 1.00 98.69 70 VAL A O 1
ATOM 545 N N . GLU A 1 71 ? -1.983 -6.478 24.156 1.00 98.44 71 GLU A N 1
ATOM 546 C CA . GLU A 1 71 ? -1.638 -6.638 25.579 1.00 98.44 71 GLU A CA 1
ATOM 547 C C . GLU A 1 71 ? -1.701 -5.315 26.368 1.00 98.44 71 GLU A C 1
ATOM 549 O O . GLU A 1 71 ? -1.701 -5.324 27.600 1.00 98.44 71 GLU A O 1
ATOM 554 N N . ARG A 1 72 ? -1.733 -4.170 25.673 1.00 98.19 72 ARG A N 1
ATOM 555 C CA . ARG A 1 72 ? -1.591 -2.832 26.272 1.00 98.19 72 ARG A CA 1
ATOM 556 C C . ARG A 1 72 ? -2.899 -2.062 26.366 1.00 98.19 72 ARG A C 1
ATOM 558 O O . ARG A 1 72 ? -3.040 -1.210 27.243 1.00 98.19 72 ARG A O 1
ATOM 565 N N . TYR A 1 73 ? -3.845 -2.350 25.479 1.00 98.56 73 TYR A N 1
ATOM 566 C CA . TYR A 1 73 ? -5.092 -1.609 25.365 1.00 98.56 73 TYR A CA 1
ATOM 567 C C . TYR A 1 73 ? -6.298 -2.539 25.438 1.00 98.56 73 TYR A C 1
ATOM 569 O O . TYR A 1 73 ? -6.258 -3.652 24.915 1.00 98.56 73 TYR A O 1
ATOM 577 N N . PRO A 1 74 ? -7.400 -2.093 26.063 1.00 97.94 74 PRO A N 1
ATOM 578 C CA . PRO A 1 74 ? -8.606 -2.897 26.113 1.00 97.94 74 PRO A CA 1
ATOM 579 C C . PRO A 1 74 ? -9.190 -3.054 24.700 1.00 97.94 74 PRO A C 1
ATOM 581 O O . PRO A 1 74 ? -9.068 -2.159 23.857 1.00 97.94 74 PRO A O 1
ATOM 584 N N . ARG A 1 75 ? -9.802 -4.211 24.428 1.00 97.50 75 ARG A N 1
ATOM 585 C CA . ARG A 1 75 ? -10.173 -4.660 23.075 1.00 97.50 75 ARG A CA 1
ATOM 586 C C . ARG A 1 75 ? -11.115 -3.702 22.342 1.00 97.50 75 ARG A C 1
ATOM 588 O O . ARG A 1 75 ? -11.069 -3.621 21.120 1.00 97.50 75 ARG A O 1
ATOM 595 N N . GLU A 1 76 ? -11.956 -2.985 23.077 1.00 96.44 76 GLU A N 1
ATOM 596 C CA . GLU A 1 76 ? -12.899 -1.987 22.572 1.00 96.44 76 GLU A CA 1
ATOM 597 C C . GLU A 1 76 ? -12.235 -0.680 22.116 1.00 96.44 76 GLU A C 1
ATOM 599 O O . GLU A 1 76 ? -12.890 0.166 21.508 1.00 96.44 76 GLU A O 1
ATOM 604 N N . ARG A 1 77 ? -10.943 -0.479 22.411 1.00 97.44 77 ARG A N 1
ATOM 605 C CA . ARG A 1 77 ? -10.237 0.755 22.052 1.00 97.44 77 ARG A CA 1
ATOM 606 C C . ARG A 1 77 ? -9.779 0.781 20.595 1.00 97.44 77 ARG A C 1
ATOM 608 O O . ARG A 1 77 ? -9.511 1.868 20.080 1.00 97.44 77 ARG A O 1
ATOM 615 N N . PHE A 1 78 ? -9.699 -0.378 19.946 1.00 98.69 78 PHE A N 1
ATOM 616 C CA . PHE A 1 78 ? -9.171 -0.524 18.597 1.00 98.69 78 PHE A CA 1
ATOM 617 C C . PHE A 1 78 ? -9.948 -1.557 17.776 1.00 98.69 78 PHE A C 1
ATOM 619 O O . PHE A 1 78 ? -10.536 -2.495 18.309 1.00 98.69 78 PHE A O 1
ATOM 626 N N . TYR A 1 79 ? -9.869 -1.394 16.462 1.00 98.75 79 TYR A N 1
ATOM 627 C CA . TYR A 1 79 ? -10.254 -2.347 15.441 1.00 98.75 79 TYR A CA 1
ATOM 628 C C . TYR A 1 79 ? -8.992 -2.942 14.828 1.00 98.75 79 TYR A C 1
ATOM 630 O O . TYR A 1 79 ? -8.051 -2.214 14.494 1.00 98.75 79 TYR A O 1
ATOM 638 N N . LEU A 1 80 ? -8.967 -4.264 14.700 1.00 98.88 80 LEU A N 1
ATOM 639 C CA . LEU A 1 80 ? -7.838 -5.013 14.175 1.00 98.88 80 LEU A CA 1
ATOM 640 C C . LEU A 1 80 ? -8.234 -5.756 12.901 1.00 98.88 80 LEU A C 1
ATOM 642 O O . LEU A 1 80 ? -9.152 -6.586 12.906 1.00 98.88 80 LEU A O 1
ATOM 646 N N . ALA A 1 81 ? -7.483 -5.479 11.837 1.00 98.81 81 ALA A N 1
ATOM 647 C CA . ALA A 1 81 ? -7.593 -6.140 10.554 1.00 98.81 81 ALA A CA 1
ATOM 648 C C . ALA A 1 81 ? -6.461 -7.144 10.326 1.00 98.81 81 ALA A C 1
ATOM 650 O O . ALA A 1 81 ? -5.302 -6.872 10.650 1.00 98.81 81 ALA A O 1
ATOM 651 N N . ASN A 1 82 ? -6.790 -8.293 9.738 1.00 98.81 82 ASN A N 1
ATOM 652 C CA . ASN A 1 82 ? -5.816 -9.310 9.336 1.00 98.81 82 ASN A CA 1
ATOM 653 C C . ASN A 1 82 ? -6.220 -9.952 7.996 1.00 98.81 82 ASN A C 1
ATOM 655 O O . ASN A 1 82 ? -7.335 -9.749 7.514 1.00 98.81 82 ASN A O 1
ATOM 659 N N . LYS A 1 83 ? -5.313 -10.689 7.349 1.00 98.69 83 LYS A N 1
ATOM 660 C CA . LYS A 1 83 ? -5.475 -11.164 5.971 1.00 98.69 83 LYS A CA 1
ATOM 661 C C . LYS A 1 83 ? -5.030 -12.612 5.811 1.00 98.69 83 LYS A C 1
ATOM 663 O O . LYS A 1 83 ? -3.952 -12.986 6.271 1.00 98.69 83 LYS A O 1
ATOM 668 N N . LEU A 1 84 ? -5.837 -13.392 5.100 1.00 98.56 84 LEU A N 1
ATOM 669 C CA . LEU A 1 84 ? -5.582 -14.781 4.740 1.00 98.56 84 LEU A CA 1
ATOM 670 C C . LEU A 1 84 ? -4.733 -14.866 3.454 1.00 98.56 84 LEU A C 1
ATOM 672 O O . LEU A 1 84 ? -5.216 -14.453 2.395 1.00 98.56 84 LEU A O 1
ATOM 676 N N . PRO A 1 85 ? -3.505 -15.412 3.506 1.00 97.12 85 PRO A N 1
ATOM 677 C CA . PRO A 1 85 ? -2.637 -15.561 2.338 1.00 97.12 85 PRO A CA 1
ATOM 678 C C . PRO A 1 85 ? -2.978 -16.841 1.558 1.00 97.12 85 PRO A C 1
ATOM 680 O O . PRO A 1 85 ? -2.420 -17.907 1.817 1.00 97.12 85 PRO A O 1
ATOM 683 N N . MET A 1 86 ? -3.910 -16.771 0.601 1.00 94.62 86 MET A N 1
ATOM 684 C CA . MET A 1 86 ? -4.395 -17.985 -0.078 1.00 94.62 86 MET A CA 1
ATOM 685 C C . MET A 1 86 ? -3.339 -18.712 -0.913 1.00 94.62 86 MET A C 1
ATOM 687 O O . MET A 1 86 ? -3.472 -19.912 -1.132 1.00 94.62 86 MET A O 1
ATOM 691 N N . TRP A 1 87 ? -2.279 -18.030 -1.347 1.00 95.62 87 TRP A N 1
ATOM 692 C CA . TRP A 1 87 ? -1.177 -18.652 -2.089 1.00 95.62 87 TRP A CA 1
ATOM 693 C C . TRP A 1 87 ? -0.392 -19.688 -1.271 1.00 95.62 87 TRP A C 1
ATOM 695 O O . TRP A 1 87 ? 0.354 -20.461 -1.857 1.00 95.62 87 TRP A O 1
ATOM 705 N N . LEU A 1 88 ? -0.593 -19.764 0.051 1.00 96.88 88 LEU A N 1
ATOM 706 C CA . LEU A 1 88 ? -0.038 -20.835 0.886 1.00 96.88 88 LEU A CA 1
ATOM 707 C C . LEU A 1 88 ? -0.875 -22.128 0.843 1.00 96.88 88 LEU A C 1
ATOM 709 O O . LEU A 1 88 ? -0.412 -23.181 1.275 1.00 96.88 88 LEU A O 1
ATOM 713 N N . LEU A 1 89 ? -2.109 -22.093 0.328 1.00 96.62 89 LEU A N 1
ATOM 714 C CA . LEU A 1 89 ? -2.984 -23.273 0.278 1.00 96.62 89 LEU A CA 1
ATOM 715 C C . LEU A 1 89 ? -2.445 -24.373 -0.658 1.00 96.62 89 LEU A C 1
ATOM 717 O O . LEU A 1 89 ? -2.436 -25.536 -0.252 1.00 96.62 89 LEU A O 1
ATOM 721 N N . PRO A 1 90 ? -1.914 -24.059 -1.861 1.00 95.69 90 PRO A N 1
ATOM 722 C CA . PRO A 1 90 ? -1.228 -25.051 -2.691 1.00 95.69 90 PRO A CA 1
ATOM 723 C C . PRO A 1 90 ? -0.010 -25.710 -2.024 1.00 95.69 90 PRO A C 1
ATOM 725 O O . PRO A 1 90 ? 0.376 -26.803 -2.433 1.00 95.69 90 PRO A O 1
ATOM 728 N N . GLU A 1 91 ? 0.575 -25.087 -0.996 1.00 95.12 91 GLU A N 1
ATOM 729 C CA . GLU A 1 91 ? 1.701 -25.633 -0.223 1.00 95.12 91 GLU A CA 1
ATOM 730 C C . GLU A 1 91 ? 1.253 -26.628 0.869 1.00 95.12 91 GLU A C 1
ATOM 732 O O . GLU A 1 91 ? 2.085 -27.206 1.565 1.00 95.12 91 GLU A O 1
ATOM 737 N N . GLY A 1 92 ? -0.056 -26.876 1.000 1.00 96.06 92 GLY A N 1
ATOM 738 C CA . GLY A 1 92 ? -0.630 -27.850 1.932 1.00 96.06 92 GLY A CA 1
ATOM 739 C C . GLY A 1 92 ? -1.214 -27.249 3.211 1.00 96.06 92 GLY A C 1
ATOM 740 O O . GLY A 1 92 ? -1.659 -28.001 4.075 1.00 96.06 92 GLY A O 1
ATOM 741 N N . HIS A 1 93 ? -1.246 -25.921 3.337 1.00 97.31 93 HIS A N 1
ATOM 742 C CA . HIS A 1 93 ? -1.950 -25.245 4.426 1.00 97.31 93 HIS A CA 1
ATOM 743 C C . HIS A 1 93 ? -3.467 -25.260 4.215 1.00 97.31 93 HIS A C 1
ATOM 745 O O . HIS A 1 93 ? -3.953 -25.237 3.085 1.00 97.31 93 HIS A O 1
ATOM 751 N N . THR A 1 94 ? -4.233 -25.212 5.305 1.00 98.31 94 THR A N 1
ATOM 752 C CA . THR A 1 94 ? -5.685 -24.988 5.250 1.00 98.31 94 THR A CA 1
ATOM 753 C C . THR A 1 94 ? -6.052 -23.562 5.674 1.00 98.31 94 THR A C 1
ATOM 755 O O . THR A 1 94 ? -5.366 -22.958 6.506 1.00 98.31 94 THR A O 1
ATOM 758 N N . PRO A 1 95 ? -7.175 -22.998 5.184 1.00 98.31 95 PRO A N 1
ATOM 759 C CA . PRO A 1 95 ? -7.581 -21.652 5.583 1.00 98.31 95 PRO A CA 1
ATOM 760 C C . PRO A 1 95 ? -7.926 -21.565 7.080 1.00 98.31 95 PRO A C 1
ATOM 762 O O . PRO A 1 95 ? -7.736 -20.521 7.703 1.00 98.31 95 PRO A O 1
ATOM 765 N N . GLN A 1 96 ? -8.384 -22.673 7.676 1.00 98.50 96 GLN A N 1
ATOM 766 C CA . GLN A 1 96 ? -8.652 -22.766 9.110 1.00 98.50 96 GLN A CA 1
ATOM 767 C C . GLN A 1 96 ? -7.370 -22.618 9.936 1.00 98.50 96 GLN A C 1
ATOM 769 O O . GLN A 1 96 ? -7.334 -21.806 10.857 1.00 98.50 96 GLN A O 1
ATOM 774 N N . GLU A 1 97 ? -6.318 -23.366 9.598 1.00 98.38 97 GLU A N 1
ATOM 775 C CA . GLU A 1 97 ? -5.040 -23.323 10.319 1.00 98.38 97 GLU A CA 1
ATOM 776 C C . GLU A 1 97 ? -4.377 -21.946 10.234 1.00 98.38 97 GLU A C 1
ATOM 778 O O . GLU A 1 97 ? -3.821 -21.468 11.227 1.00 98.38 97 GLU A O 1
ATOM 783 N N . LEU A 1 98 ? -4.454 -21.294 9.067 1.00 98.56 98 LEU A N 1
ATOM 784 C CA . LEU A 1 98 ? -3.914 -19.948 8.864 1.00 98.56 98 LEU A CA 1
ATOM 785 C C . LEU A 1 98 ? -4.639 -18.924 9.751 1.00 98.56 98 LEU A C 1
ATOM 787 O O . LEU A 1 98 ? -3.986 -18.182 10.485 1.00 98.56 98 LEU A O 1
ATOM 791 N N . LEU A 1 99 ? -5.978 -18.939 9.763 1.00 98.75 99 LEU A N 1
ATOM 792 C CA . LEU A 1 99 ? -6.780 -18.063 10.623 1.00 98.75 99 LEU A CA 1
ATOM 793 C C . LEU A 1 99 ? -6.491 -18.297 12.113 1.00 98.75 99 LEU A C 1
ATOM 795 O O . LEU A 1 99 ? -6.264 -17.344 12.857 1.00 98.75 99 LEU A O 1
ATOM 799 N N . GLU A 1 100 ? -6.476 -19.552 12.564 1.00 98.62 100 GLU A N 1
ATOM 800 C CA . GLU A 1 100 ? -6.186 -19.877 13.965 1.00 98.62 100 GLU A CA 1
ATOM 801 C C . GLU A 1 100 ? -4.774 -19.463 14.380 1.00 98.62 100 GLU A C 1
ATOM 803 O O . GLU A 1 100 ? -4.552 -19.044 15.516 1.00 98.62 100 GLU A O 1
ATOM 808 N N . THR A 1 101 ? -3.811 -19.559 13.466 1.00 98.56 101 THR A N 1
ATOM 809 C CA . THR A 1 101 ? -2.445 -19.093 13.705 1.00 98.56 101 THR A CA 1
ATOM 810 C C . THR A 1 101 ? -2.403 -17.578 13.873 1.00 98.56 101 THR A C 1
ATOM 812 O O . THR A 1 101 ? -1.810 -17.114 14.847 1.00 98.56 101 THR A O 1
ATOM 815 N N . SER A 1 102 ? -3.084 -16.817 13.012 1.00 98.69 102 SER A N 1
ATOM 816 C CA . SER A 1 102 ? -3.215 -15.362 13.159 1.00 98.69 102 SER A CA 1
ATOM 817 C C . SER A 1 102 ? -3.867 -14.964 14.485 1.00 98.69 102 SER A C 1
ATOM 819 O O . SER A 1 102 ? -3.356 -14.082 15.177 1.00 98.69 102 SER A O 1
ATOM 821 N N . LEU A 1 103 ? -4.958 -15.633 14.882 1.00 98.81 103 LEU A N 1
ATOM 822 C CA . LEU A 1 103 ? -5.631 -15.398 16.169 1.00 98.81 103 LEU A CA 1
ATOM 823 C C . LEU A 1 103 ? -4.683 -15.656 17.351 1.00 98.81 103 LEU A C 1
ATOM 825 O O . LEU A 1 103 ? -4.581 -14.827 18.250 1.00 98.81 103 LEU A O 1
ATOM 829 N N . ARG A 1 104 ? -3.921 -16.761 17.323 1.00 98.62 104 ARG A N 1
ATOM 830 C CA . ARG A 1 104 ? -2.925 -17.078 18.364 1.00 98.62 104 ARG A CA 1
ATOM 831 C C . ARG A 1 104 ? -1.769 -16.078 18.422 1.00 98.62 104 ARG A C 1
ATOM 833 O O . ARG A 1 104 ? -1.353 -15.708 19.516 1.00 98.62 104 ARG A O 1
ATOM 840 N N . ARG A 1 105 ? -1.223 -15.666 17.272 1.00 98.50 105 ARG A N 1
ATOM 841 C CA . ARG A 1 105 ? -0.086 -14.727 17.207 1.00 98.50 105 ARG A CA 1
ATOM 842 C C . ARG A 1 105 ? -0.467 -13.341 17.711 1.00 98.50 105 ARG A C 1
ATOM 844 O O . ARG A 1 105 ? 0.300 -12.742 18.453 1.00 98.50 105 ARG A O 1
ATOM 851 N N . THR A 1 106 ? -1.659 -12.872 17.342 1.00 98.56 106 THR A N 1
ATOM 852 C CA . THR A 1 106 ? -2.198 -11.575 17.783 1.00 98.56 106 THR A CA 1
ATOM 853 C C . THR A 1 106 ? -2.814 -11.610 19.187 1.00 98.56 106 THR A C 1
ATOM 855 O O . THR A 1 106 ? -2.976 -10.557 19.791 1.00 98.56 106 THR A O 1
ATOM 858 N N . ASP A 1 107 ? -3.103 -12.800 19.722 1.00 98.31 107 ASP A N 1
ATOM 859 C CA . ASP A 1 107 ? -3.769 -13.036 21.014 1.00 98.31 107 ASP A CA 1
ATOM 860 C C . ASP A 1 107 ? -5.185 -12.440 21.102 1.00 98.31 107 ASP A C 1
ATOM 862 O O . ASP A 1 107 ? -5.602 -11.883 22.118 1.00 98.31 107 ASP A O 1
ATOM 866 N N . VAL A 1 108 ? -5.947 -12.550 20.008 1.00 98.69 108 VAL A N 1
ATOM 867 C CA . VAL A 1 108 ? -7.355 -12.129 19.951 1.00 98.69 108 VAL A CA 1
ATOM 868 C C . VAL A 1 108 ? -8.271 -13.314 19.665 1.00 98.69 108 VAL A C 1
ATOM 870 O O . VAL A 1 108 ? -7.890 -14.286 19.018 1.00 98.69 108 VAL A O 1
ATOM 873 N N . SER A 1 109 ? -9.522 -13.222 20.115 1.00 98.25 109 SER A N 1
ATOM 874 C CA . SER A 1 109 ? -10.556 -14.227 19.829 1.00 98.25 109 SER A CA 1
ATOM 875 C C . SER A 1 109 ? -11.337 -13.958 18.537 1.00 98.25 109 SER A C 1
ATOM 877 O O . SER A 1 109 ? -12.031 -14.851 18.053 1.00 98.25 109 SER A O 1
ATOM 879 N N . TYR A 1 110 ? -11.235 -12.746 17.980 1.00 98.75 110 TYR A N 1
ATOM 880 C CA . TYR A 1 110 ? -11.868 -12.347 16.724 1.00 98.75 110 TYR A CA 1
ATOM 881 C C . TYR A 1 110 ? -11.136 -11.168 16.066 1.00 98.75 110 TYR A C 1
ATOM 883 O O . TYR A 1 110 ? -10.535 -10.335 16.756 1.00 98.75 110 TYR A O 1
ATOM 891 N N . PHE A 1 111 ? -11.270 -11.053 14.744 1.00 98.88 111 PHE A N 1
ATOM 892 C CA . PHE A 1 111 ? -10.869 -9.869 13.976 1.00 98.88 111 PHE A CA 1
ATOM 893 C C . PHE A 1 111 ? -12.081 -8.995 13.648 1.00 98.88 111 PHE A C 1
ATOM 895 O O . PHE A 1 111 ? -13.153 -9.514 13.320 1.00 98.88 111 PHE A O 1
ATOM 902 N N . ASP A 1 112 ? -11.919 -7.672 13.713 1.00 98.81 112 ASP A N 1
ATOM 903 C CA . ASP A 1 112 ? -12.967 -6.747 13.260 1.00 98.81 112 ASP A CA 1
ATOM 904 C C . ASP A 1 112 ? -13.084 -6.819 11.741 1.00 98.81 112 ASP A C 1
ATOM 906 O O . ASP A 1 112 ? -14.170 -7.004 11.205 1.00 98.81 112 ASP A O 1
ATOM 910 N N . ASN A 1 113 ? -11.947 -6.817 11.050 1.00 98.81 113 ASN A N 1
ATOM 911 C CA . ASN A 1 113 ? -11.874 -6.943 9.603 1.00 98.81 113 ASN A CA 1
ATOM 912 C C . ASN A 1 113 ? -10.984 -8.135 9.246 1.00 98.81 113 ASN A C 1
ATOM 914 O O . ASN A 1 113 ? -9.846 -8.237 9.698 1.00 98.81 113 ASN A O 1
ATOM 918 N N . TYR A 1 114 ? -11.474 -9.048 8.416 1.00 98.88 114 TYR A N 1
ATOM 919 C CA . TYR A 1 114 ? -10.646 -10.117 7.867 1.00 98.88 114 TYR A CA 1
ATOM 920 C C . TYR A 1 114 ? -10.734 -10.108 6.350 1.00 98.88 114 TYR A C 1
ATOM 922 O O . TYR A 1 114 ? -11.814 -9.918 5.787 1.00 98.88 114 TYR A O 1
ATOM 930 N N . LEU A 1 115 ? -9.583 -10.256 5.697 1.00 98.81 115 LEU A N 1
ATOM 931 C CA . LEU A 1 115 ? -9.456 -10.093 4.257 1.00 98.81 115 LEU A CA 1
ATOM 932 C C . LEU A 1 115 ? -8.974 -11.375 3.588 1.00 98.81 115 LEU A C 1
ATOM 934 O O . LEU A 1 115 ? -8.061 -12.035 4.082 1.00 98.81 115 LEU A O 1
ATOM 938 N N . LEU A 1 116 ? -9.491 -11.660 2.397 1.00 98.81 116 LEU A N 1
ATOM 939 C CA . LEU A 1 116 ? -8.745 -12.443 1.414 1.00 98.81 116 LEU A CA 1
ATOM 940 C C . LEU A 1 116 ? -7.607 -11.562 0.870 1.00 98.81 116 LEU A C 1
ATOM 942 O O . LEU A 1 116 ? -7.857 -10.479 0.340 1.00 98.81 116 LEU A O 1
ATOM 946 N N . HIS A 1 117 ? -6.355 -11.971 1.084 1.00 98.50 117 HIS A N 1
ATOM 947 C CA . HIS A 1 117 ? -5.190 -11.131 0.802 1.00 98.50 117 HIS A CA 1
ATOM 948 C C . HIS A 1 117 ? -4.833 -11.153 -0.688 1.00 98.50 117 HIS A C 1
ATOM 950 O O . HIS A 1 117 ? -4.790 -12.213 -1.292 1.00 98.50 117 HIS A O 1
ATOM 956 N N . ASN A 1 118 ? -4.486 -10.003 -1.254 1.00 97.25 118 ASN A N 1
ATOM 957 C CA . ASN A 1 118 ? -3.874 -9.862 -2.573 1.00 97.25 118 ASN A CA 1
ATOM 958 C C . ASN A 1 118 ? -4.661 -10.538 -3.709 1.00 97.25 118 ASN A C 1
ATOM 960 O O . ASN A 1 118 ? -4.104 -11.314 -4.486 1.00 97.25 118 ASN A O 1
ATOM 964 N N . LEU A 1 119 ? -5.969 -10.290 -3.801 1.00 98.31 119 LEU A N 1
ATOM 965 C CA . LEU A 1 119 ? -6.745 -10.819 -4.911 1.00 98.31 119 LEU A CA 1
ATOM 966 C C . LEU A 1 119 ? -6.328 -10.161 -6.231 1.00 98.31 119 LEU A C 1
ATOM 968 O O . LEU A 1 119 ? -6.289 -8.939 -6.374 1.00 98.31 119 LEU A O 1
ATOM 972 N N . ASN A 1 120 ? -6.040 -11.034 -7.182 1.00 97.56 120 ASN A N 1
ATOM 973 C CA . ASN A 1 120 ? -5.736 -10.794 -8.583 1.00 97.56 120 ASN A CA 1
ATOM 974 C C . ASN A 1 120 ? -6.238 -12.016 -9.371 1.00 97.56 120 ASN A C 1
ATOM 976 O O . ASN A 1 120 ? -6.771 -12.945 -8.758 1.00 97.56 120 ASN A O 1
ATOM 980 N N . GLN A 1 121 ? -6.082 -12.051 -10.693 1.00 97.25 121 GLN A N 1
ATOM 981 C CA . GLN A 1 121 ? -6.592 -13.153 -11.514 1.00 97.25 121 GLN A CA 1
ATOM 982 C C . GLN A 1 121 ? -6.110 -14.530 -11.026 1.00 97.25 121 GLN A C 1
ATOM 984 O O . GLN A 1 121 ? -6.906 -15.461 -10.929 1.00 97.25 121 GLN A O 1
ATOM 989 N N . GLU A 1 122 ? -4.825 -14.670 -10.693 1.00 96.56 122 GLU A N 1
ATOM 990 C CA . GLU A 1 122 ? -4.233 -15.941 -10.255 1.00 96.56 122 GLU A CA 1
ATOM 991 C C . GLU A 1 122 ? -4.751 -16.364 -8.874 1.00 96.56 122 GLU A C 1
ATOM 993 O O . GLU A 1 122 ? -5.275 -17.468 -8.698 1.00 96.56 122 GLU A O 1
ATOM 998 N N . ASN A 1 123 ? -4.677 -15.463 -7.895 1.00 97.56 123 ASN A N 1
ATOM 999 C CA . ASN A 1 123 ? -5.148 -15.719 -6.536 1.00 97.56 123 ASN A CA 1
ATOM 1000 C C . ASN A 1 123 ? -6.669 -15.916 -6.479 1.00 97.56 123 ASN A C 1
ATOM 1002 O O . ASN A 1 123 ? -7.175 -16.618 -5.599 1.00 97.56 123 ASN A O 1
ATOM 1006 N N . TRP A 1 124 ? -7.408 -15.346 -7.432 1.00 98.00 124 TRP A N 1
ATOM 1007 C CA . TRP A 1 124 ? -8.838 -15.569 -7.572 1.00 98.00 124 TRP A CA 1
ATOM 1008 C C . TRP A 1 124 ? -9.171 -17.003 -8.001 1.00 98.00 124 TRP A C 1
ATOM 1010 O O . TRP A 1 124 ? -10.114 -17.593 -7.469 1.00 98.00 124 TRP A O 1
ATOM 1020 N N . GLU A 1 125 ? -8.366 -17.624 -8.869 1.00 98.12 125 GLU A N 1
ATOM 1021 C CA . GLU A 1 125 ? -8.534 -19.045 -9.200 1.00 98.12 125 GLU A CA 1
ATOM 1022 C C . GLU A 1 125 ? -8.324 -19.947 -7.976 1.00 98.12 125 GLU A C 1
ATOM 1024 O O . GLU A 1 125 ? -9.108 -20.874 -7.745 1.00 98.12 125 GLU A O 1
ATOM 1029 N N . ILE A 1 126 ? -7.329 -19.639 -7.135 1.00 97.88 126 ILE A N 1
ATOM 1030 C CA . ILE A 1 126 ? -7.120 -20.340 -5.858 1.00 97.88 126 ILE A CA 1
ATOM 1031 C C . ILE A 1 126 ? -8.335 -20.140 -4.945 1.00 97.88 126 ILE A C 1
ATOM 1033 O O . ILE A 1 126 ? -8.869 -21.103 -4.394 1.00 97.88 126 ILE A O 1
ATOM 1037 N N . CYS A 1 127 ? -8.817 -18.902 -4.822 1.00 97.94 127 CYS A N 1
ATOM 1038 C CA . CYS A 1 127 ? -9.975 -18.566 -4.001 1.00 97.94 127 CYS A CA 1
ATOM 1039 C C . CYS A 1 127 ? -11.234 -19.350 -4.403 1.00 97.94 127 CYS A C 1
ATOM 1041 O O . CYS A 1 127 ? -11.927 -19.884 -3.529 1.00 97.94 127 CYS A O 1
ATOM 1043 N N . LYS A 1 128 ? -11.507 -19.470 -5.709 1.00 98.00 128 LYS A N 1
ATOM 1044 C CA . LYS A 1 128 ? -12.623 -20.265 -6.242 1.00 98.00 128 LYS A CA 1
ATOM 1045 C C . LYS A 1 128 ? -12.454 -21.750 -5.932 1.00 98.00 128 LYS A C 1
ATOM 1047 O O . LYS A 1 128 ? -13.377 -22.370 -5.404 1.00 98.00 128 LYS A O 1
ATOM 1052 N N . LYS A 1 129 ? -11.277 -22.313 -6.223 1.00 97.88 129 LYS A N 1
ATOM 1053 C CA . LYS A 1 129 ? -10.976 -23.736 -6.007 1.00 97.88 129 LYS A CA 1
ATOM 1054 C C . LYS A 1 129 ? -11.132 -24.144 -4.540 1.00 97.88 129 LYS A C 1
ATOM 1056 O O . LYS A 1 129 ? -11.742 -25.171 -4.253 1.00 97.88 129 LYS A O 1
ATOM 1061 N N . GLU A 1 130 ? -10.622 -23.321 -3.629 1.00 98.00 130 GLU A N 1
ATOM 1062 C CA . GLU A 1 130 ? -10.607 -23.589 -2.186 1.00 98.00 130 GLU A CA 1
ATOM 1063 C C . GLU A 1 130 ? -11.854 -23.043 -1.459 1.00 98.00 130 GLU A C 1
ATOM 1065 O O . GLU A 1 130 ? -11.960 -23.137 -0.237 1.00 98.00 130 GLU A O 1
ATOM 1070 N N . ARG A 1 131 ? -12.825 -22.483 -2.203 1.00 98.00 131 ARG A N 1
ATOM 1071 C CA . ARG A 1 131 ? -14.100 -21.936 -1.694 1.00 98.00 131 ARG A CA 1
ATOM 1072 C C . ARG A 1 131 ? -13.918 -20.904 -0.574 1.00 98.00 131 ARG A C 1
ATOM 1074 O O . ARG A 1 131 ? -14.635 -20.910 0.429 1.00 98.00 131 ARG A O 1
ATOM 1081 N N . LEU A 1 132 ? -12.960 -19.993 -0.734 1.00 98.56 132 LEU A N 1
ATOM 1082 C CA . LEU A 1 132 ? -12.570 -19.080 0.349 1.00 98.56 132 LEU A CA 1
ATOM 1083 C C . LEU A 1 132 ? -13.596 -17.979 0.631 1.00 98.56 132 LEU A C 1
ATOM 1085 O O . LEU A 1 132 ? -13.644 -17.471 1.750 1.00 98.56 132 LEU A O 1
ATOM 1089 N N . VAL A 1 133 ? -14.446 -17.652 -0.346 1.00 98.69 133 VAL A N 1
ATOM 1090 C CA . VAL A 1 133 ? -15.596 -16.760 -0.139 1.00 98.69 133 VAL A CA 1
ATOM 1091 C C . VAL A 1 133 ? -16.579 -17.386 0.857 1.00 98.69 133 VAL A C 1
ATOM 1093 O O . VAL A 1 133 ? -16.911 -16.770 1.868 1.00 98.69 133 VAL A O 1
ATOM 1096 N N . ASP A 1 134 ? -16.966 -18.649 0.650 1.00 98.62 134 ASP A N 1
ATOM 1097 C CA . ASP A 1 134 ? -17.824 -19.379 1.595 1.00 98.62 134 ASP A CA 1
ATOM 1098 C C . ASP A 1 134 ? -17.168 -19.467 2.980 1.00 98.62 134 ASP A C 1
ATOM 1100 O O . ASP A 1 134 ? -17.823 -19.263 4.004 1.00 98.62 134 ASP A O 1
ATOM 1104 N N . PHE A 1 135 ? -15.860 -19.746 3.017 1.00 98.75 135 PHE A N 1
ATOM 1105 C CA . PHE A 1 135 ? -15.099 -19.826 4.260 1.00 98.75 135 PHE A CA 1
ATOM 1106 C C . PHE A 1 135 ? -15.169 -18.517 5.052 1.00 98.75 135 PHE A C 1
ATOM 1108 O O . PHE A 1 135 ? -15.537 -18.542 6.228 1.00 98.75 135 PHE A O 1
ATOM 1115 N N . ILE A 1 136 ? -14.840 -17.376 4.438 1.00 98.62 136 ILE A N 1
ATOM 1116 C CA . ILE A 1 136 ? -14.762 -16.106 5.166 1.00 98.62 136 ILE A CA 1
ATOM 1117 C C . ILE A 1 136 ? -16.139 -15.653 5.665 1.00 98.62 136 ILE A C 1
ATOM 1119 O O . ILE A 1 136 ? -16.259 -15.223 6.815 1.00 98.62 136 ILE A O 1
ATOM 1123 N N . PHE A 1 137 ? -17.201 -15.855 4.875 1.00 98.69 137 PHE A N 1
ATOM 1124 C CA . PHE A 1 137 ? -18.568 -15.577 5.322 1.00 98.69 137 PHE A CA 1
ATOM 1125 C C . PHE A 1 137 ? -19.031 -16.538 6.422 1.00 98.69 137 PHE A C 1
ATOM 1127 O O . PHE A 1 137 ? -19.675 -16.097 7.372 1.00 98.69 137 PHE A O 1
ATOM 1134 N N . ALA A 1 138 ? -18.640 -17.816 6.388 1.00 98.75 138 ALA A N 1
ATOM 1135 C CA . ALA A 1 138 ? -18.910 -18.733 7.495 1.00 98.75 138 ALA A CA 1
ATOM 1136 C C . ALA A 1 138 ? -18.219 -18.282 8.797 1.00 98.75 138 ALA A C 1
ATOM 1138 O O . ALA A 1 138 ? -18.805 -18.384 9.878 1.00 98.75 138 ALA A O 1
ATOM 1139 N N . LYS A 1 139 ? -16.997 -17.731 8.721 1.00 98.75 139 LYS A N 1
ATOM 1140 C CA . LYS A 1 139 ? -16.306 -17.143 9.887 1.00 98.75 139 LYS A CA 1
ATOM 1141 C C . LYS A 1 139 ? -16.960 -15.865 10.384 1.00 98.75 139 LYS A C 1
ATOM 1143 O O . LYS A 1 139 ? -17.002 -15.659 11.599 1.00 98.75 139 LYS A O 1
ATOM 1148 N N . LYS A 1 140 ? -17.532 -15.072 9.476 1.00 98.38 140 LYS A N 1
ATOM 1149 C CA . LYS A 1 140 ? -18.385 -13.937 9.829 1.00 98.38 140 LYS A CA 1
ATOM 1150 C C . LYS A 1 140 ? -19.630 -14.389 10.595 1.00 98.38 140 LYS A C 1
ATOM 1152 O O . LYS A 1 140 ? -19.877 -13.911 11.697 1.00 98.38 140 LYS A O 1
ATOM 1157 N N . SER A 1 141 ? -20.369 -15.375 10.081 1.00 98.38 141 SER A N 1
ATOM 1158 C CA . SER A 1 141 ? -21.548 -15.931 10.766 1.00 98.38 141 SER A CA 1
ATOM 1159 C C . SER A 1 141 ? -21.219 -16.548 12.130 1.00 98.38 141 SER A C 1
ATOM 1161 O O . SER A 1 141 ? -22.040 -16.487 13.041 1.00 98.38 141 SER A O 1
ATOM 1163 N N . ALA A 1 142 ? -20.017 -17.109 12.294 1.00 98.44 142 ALA A N 1
ATOM 1164 C CA . ALA A 1 142 ? -19.535 -17.648 13.566 1.00 98.44 142 ALA A CA 1
ATOM 1165 C C . ALA A 1 142 ? -19.034 -16.575 14.558 1.00 98.44 142 ALA A C 1
ATOM 1167 O O . ALA A 1 142 ? -18.695 -16.912 15.690 1.00 98.44 142 ALA A O 1
ATOM 1168 N N . GLY A 1 143 ? -18.947 -15.302 14.154 1.00 98.12 143 GLY A N 1
ATOM 1169 C CA . GLY A 1 143 ? -18.473 -14.198 14.997 1.00 98.12 143 GLY A CA 1
ATOM 1170 C C . GLY A 1 143 ? -16.958 -14.150 15.227 1.00 98.12 143 GLY A C 1
ATOM 1171 O O . GLY A 1 143 ? -16.499 -13.315 16.004 1.00 98.12 143 GLY A O 1
ATOM 1172 N N . ILE A 1 144 ? -16.184 -15.010 14.553 1.00 98.62 144 ILE A N 1
ATOM 1173 C CA . ILE A 1 144 ? -14.706 -15.001 14.574 1.00 98.62 144 ILE A CA 1
ATOM 1174 C C . ILE A 1 144 ? -14.167 -13.829 13.734 1.00 98.62 144 ILE A C 1
ATOM 1176 O O . ILE A 1 144 ? -13.077 -13.313 13.971 1.00 98.62 144 ILE A O 1
ATOM 1180 N N . VAL A 1 145 ? -14.956 -13.392 12.757 1.00 98.50 145 VAL A N 1
ATOM 1181 C CA . VAL A 1 145 ? -14.731 -12.201 11.936 1.00 98.50 145 VAL A CA 1
ATOM 1182 C C . VAL A 1 145 ? -15.973 -11.317 12.059 1.00 98.50 145 VAL A C 1
ATOM 1184 O O . VAL A 1 145 ? -17.084 -11.845 12.076 1.00 98.50 145 VAL A O 1
ATOM 1187 N N . ARG A 1 146 ? -15.830 -9.990 12.159 1.00 98.19 146 ARG A N 1
ATOM 1188 C CA . ARG A 1 146 ? -16.991 -9.074 12.140 1.00 98.19 146 ARG A CA 1
ATOM 1189 C C . ARG A 1 146 ? -17.334 -8.615 10.727 1.00 98.19 146 ARG A C 1
ATOM 1191 O O . ARG A 1 146 ? -18.494 -8.711 10.332 1.00 98.19 146 ARG A O 1
ATOM 1198 N N . ASN A 1 147 ? -16.327 -8.225 9.952 1.00 98.56 147 ASN A N 1
ATOM 1199 C CA . ASN A 1 147 ? -16.452 -7.835 8.554 1.00 98.56 147 ASN A CA 1
ATOM 1200 C C . ASN A 1 147 ? -15.535 -8.673 7.657 1.00 98.56 147 ASN A C 1
ATOM 1202 O O . ASN A 1 147 ? -14.339 -8.814 7.924 1.00 98.56 147 ASN A O 1
ATOM 1206 N N . ALA A 1 148 ? -16.095 -9.188 6.567 1.00 98.69 148 ALA A N 1
ATOM 1207 C CA . ALA A 1 148 ? -15.392 -9.926 5.530 1.00 98.69 148 ALA A CA 1
ATOM 1208 C C . ALA A 1 148 ? -15.137 -9.022 4.317 1.00 98.69 148 ALA A C 1
ATOM 1210 O O . ALA A 1 148 ? -16.067 -8.447 3.744 1.00 98.69 148 ALA A O 1
ATOM 1211 N N . GLY A 1 149 ? -13.875 -8.922 3.911 1.00 98.75 149 GLY A N 1
ATOM 1212 C CA . GLY A 1 149 ? -13.456 -8.157 2.741 1.00 98.75 149 GLY A CA 1
ATOM 1213 C C . GLY A 1 149 ? -12.321 -8.839 1.987 1.00 98.75 149 GLY A C 1
ATOM 1214 O O . GLY A 1 149 ? -11.999 -10.009 2.208 1.00 98.75 149 GLY A O 1
ATOM 1215 N N . PHE A 1 150 ? -11.686 -8.089 1.098 1.00 98.94 150 PHE A N 1
ATOM 1216 C CA . PHE A 1 150 ? -10.494 -8.518 0.373 1.00 98.94 150 PHE A CA 1
ATOM 1217 C C . PHE A 1 150 ? -9.614 -7.317 0.031 1.00 98.94 150 PHE A C 1
ATOM 1219 O O . PHE A 1 150 ? -10.106 -6.189 -0.039 1.00 98.94 150 PHE A O 1
ATOM 1226 N N . SER A 1 151 ? -8.315 -7.553 -0.161 1.00 98.75 151 SER A N 1
ATOM 1227 C CA . SER A 1 151 ? -7.420 -6.569 -0.780 1.00 98.75 151 SER A CA 1
ATOM 1228 C C . SER A 1 151 ? -7.209 -6.916 -2.248 1.00 98.75 151 SER A C 1
ATOM 1230 O O . SER A 1 151 ? -7.227 -8.095 -2.601 1.00 98.75 151 SER A O 1
ATOM 1232 N N . PHE A 1 152 ? -7.045 -5.911 -3.107 1.00 98.56 152 PHE A N 1
ATOM 1233 C CA . PHE A 1 152 ? -7.086 -6.097 -4.559 1.00 98.56 152 PHE A CA 1
ATOM 1234 C C . PHE A 1 152 ? -5.906 -5.439 -5.289 1.00 98.56 152 PHE A C 1
ATOM 1236 O O . PHE A 1 152 ? -5.516 -4.325 -4.939 1.00 98.56 152 PHE A O 1
ATOM 1243 N N . HIS A 1 153 ? -5.340 -6.141 -6.281 1.00 96.56 153 HIS A N 1
ATOM 1244 C CA . HIS A 1 153 ? -4.099 -5.762 -6.980 1.00 96.56 153 HIS A CA 1
ATOM 1245 C C . HIS A 1 153 ? -4.114 -6.135 -8.475 1.00 96.56 153 HIS A C 1
ATOM 1247 O O . HIS A 1 153 ? -3.126 -6.643 -9.008 1.00 96.56 153 HIS A O 1
ATOM 1253 N N . ASP A 1 154 ? -5.239 -5.931 -9.158 1.00 96.69 154 ASP A N 1
ATOM 1254 C CA . ASP A 1 154 ? -5.372 -6.254 -10.585 1.00 96.69 154 ASP A CA 1
ATOM 1255 C C . ASP A 1 154 ? -6.240 -5.199 -11.301 1.00 96.69 154 ASP A C 1
ATOM 1257 O O . ASP A 1 154 ? -6.358 -4.054 -10.857 1.00 96.69 154 ASP A O 1
ATOM 1261 N N . THR A 1 155 ? -6.812 -5.570 -12.438 1.00 96.94 155 THR A N 1
ATOM 1262 C CA . THR A 1 155 ? -7.592 -4.727 -13.341 1.00 96.94 155 THR A CA 1
ATOM 1263 C C . THR A 1 155 ? -9.055 -4.567 -12.902 1.00 96.94 155 THR A C 1
ATOM 1265 O O . THR A 1 155 ? -9.607 -5.447 -12.234 1.00 96.94 155 THR A O 1
ATOM 1268 N N . PRO A 1 156 ? -9.741 -3.481 -13.311 1.00 98.19 156 PRO A N 1
ATOM 1269 C CA . PRO A 1 156 ? -11.176 -3.310 -13.066 1.00 98.19 156 PRO A CA 1
ATOM 1270 C C . PRO A 1 156 ? -12.026 -4.513 -13.501 1.00 98.19 156 PRO A C 1
ATOM 1272 O O . PRO A 1 156 ? -12.991 -4.873 -12.833 1.00 98.19 156 PRO A O 1
ATOM 1275 N N . GLU A 1 157 ? -11.653 -5.194 -14.581 1.00 97.94 157 GLU A N 1
ATOM 1276 C CA . GLU A 1 157 ? -12.389 -6.346 -15.095 1.00 97.94 157 GLU A CA 1
ATOM 1277 C C . GLU A 1 157 ? -12.370 -7.528 -14.107 1.00 97.94 157 GLU A C 1
ATOM 1279 O O . GLU A 1 157 ? -13.419 -8.114 -13.827 1.00 97.94 157 GLU A O 1
ATOM 1284 N N . VAL A 1 158 ? -11.209 -7.822 -13.510 1.00 98.31 158 VAL A N 1
ATOM 1285 C CA . VAL A 1 158 ? -11.073 -8.850 -12.463 1.00 98.31 158 VAL A CA 1
ATOM 1286 C C . VAL A 1 158 ? -11.785 -8.411 -11.181 1.00 98.31 158 VAL A C 1
ATOM 1288 O O . VAL A 1 158 ? -12.493 -9.209 -10.563 1.00 98.31 158 VAL A O 1
ATOM 1291 N N . LEU A 1 159 ? -11.672 -7.132 -10.799 1.00 98.69 159 LEU A N 1
ATOM 1292 C CA . LEU A 1 159 ? -12.385 -6.591 -9.638 1.00 98.69 159 LEU A CA 1
ATOM 1293 C C . LEU A 1 159 ? -13.896 -6.790 -9.776 1.00 98.69 159 LEU A C 1
ATOM 1295 O O . LEU A 1 159 ? -14.562 -7.174 -8.815 1.00 98.69 159 LEU A O 1
ATOM 1299 N N . ASN A 1 160 ? -14.437 -6.554 -10.974 1.00 98.50 160 ASN A N 1
ATOM 1300 C CA . ASN A 1 160 ? -15.855 -6.728 -11.243 1.00 98.50 160 ASN A CA 1
ATOM 1301 C C . ASN A 1 160 ? -16.297 -8.171 -10.980 1.00 98.50 160 ASN A C 1
ATOM 1303 O O . ASN A 1 160 ? -17.332 -8.368 -10.350 1.00 98.50 160 ASN A O 1
ATOM 1307 N N . GLU A 1 161 ? -15.533 -9.177 -11.417 1.00 98.25 161 GLU A N 1
ATOM 1308 C CA . GLU A 1 161 ? -15.843 -10.589 -11.141 1.00 98.25 161 GLU A CA 1
ATOM 1309 C C . GLU A 1 161 ? -15.893 -10.863 -9.629 1.00 98.25 161 GLU A C 1
ATOM 1311 O O . GLU A 1 161 ? -16.876 -11.410 -9.126 1.00 98.25 161 GLU A O 1
ATOM 1316 N N . ILE A 1 162 ? -14.878 -10.415 -8.888 1.00 98.62 162 ILE A N 1
ATOM 1317 C CA . ILE A 1 162 ? -14.753 -10.653 -7.442 1.00 98.62 162 ILE A CA 1
ATOM 1318 C C . ILE A 1 162 ? -15.873 -9.959 -6.658 1.00 98.62 162 ILE A C 1
ATOM 1320 O O . ILE A 1 162 ? -16.442 -10.539 -5.728 1.00 98.62 162 ILE A O 1
ATOM 1324 N N . LEU A 1 163 ? -16.242 -8.736 -7.045 1.00 98.56 163 LEU A N 1
ATOM 1325 C CA . LEU A 1 163 ? -17.341 -7.996 -6.423 1.00 98.56 163 LEU A CA 1
ATOM 1326 C C . LEU A 1 163 ? -18.688 -8.719 -6.551 1.00 98.56 163 LEU A C 1
ATOM 1328 O O . LEU A 1 163 ? -19.536 -8.553 -5.680 1.00 98.56 163 LEU A O 1
ATOM 1332 N N . HIS A 1 164 ? -18.893 -9.526 -7.596 1.00 98.00 164 HIS A N 1
ATOM 1333 C CA . HIS A 1 164 ? -20.118 -10.318 -7.765 1.00 98.00 164 HIS A CA 1
ATOM 1334 C C . HIS A 1 164 ? -20.117 -11.629 -6.971 1.00 98.00 164 HIS A C 1
ATOM 1336 O O . HIS A 1 164 ? -21.157 -12.281 -6.876 1.00 98.00 164 HIS A O 1
ATOM 1342 N N . ALA A 1 165 ? -18.982 -12.030 -6.399 1.00 97.62 165 ALA A N 1
ATOM 1343 C CA . ALA A 1 165 ? -18.870 -13.306 -5.705 1.00 97.62 165 ALA A CA 1
ATOM 1344 C C . ALA A 1 165 ? -19.463 -13.304 -4.287 1.00 97.62 165 ALA A C 1
ATOM 1346 O O . ALA A 1 165 ? -19.665 -14.376 -3.719 1.00 97.62 165 ALA A O 1
ATOM 1347 N N . GLY A 1 166 ? -19.752 -12.139 -3.701 1.00 95.81 166 GLY A N 1
ATOM 1348 C CA . GLY A 1 166 ? -20.306 -12.054 -2.354 1.00 95.81 166 GLY A CA 1
ATOM 1349 C C . GLY A 1 166 ? -20.768 -10.654 -1.962 1.00 95.81 166 GLY A C 1
ATOM 1350 O O . GLY A 1 166 ? -20.443 -9.665 -2.614 1.00 95.81 166 GLY A O 1
ATOM 1351 N N . ASP A 1 167 ? -21.518 -10.574 -0.864 1.00 96.50 167 ASP A N 1
ATOM 1352 C CA . ASP A 1 167 ? -21.939 -9.304 -0.264 1.00 96.50 167 ASP A CA 1
ATOM 1353 C C . ASP A 1 167 ? -20.853 -8.786 0.688 1.00 96.50 167 ASP A C 1
ATOM 1355 O O . ASP A 1 167 ? -20.928 -8.928 1.909 1.00 96.50 167 ASP A O 1
ATOM 1359 N N . TRP A 1 168 ? -19.776 -8.270 0.100 1.00 98.50 168 TRP A N 1
ATOM 1360 C CA . TRP A 1 168 ? -18.593 -7.820 0.829 1.00 98.50 168 TRP A CA 1
ATOM 1361 C C . TRP A 1 168 ? -18.900 -6.643 1.764 1.00 98.50 168 TRP A C 1
ATOM 1363 O O . TRP A 1 168 ? -19.663 -5.733 1.420 1.00 98.50 168 TRP A O 1
ATOM 1373 N N . ASP A 1 169 ? -18.277 -6.638 2.944 1.00 98.69 169 ASP A N 1
ATOM 1374 C CA . ASP A 1 169 ? -18.442 -5.561 3.928 1.00 98.69 169 ASP A CA 1
ATOM 1375 C C . ASP A 1 169 ? -17.555 -4.353 3.631 1.00 98.69 169 ASP A C 1
ATOM 1377 O O . ASP A 1 169 ? -17.895 -3.240 4.016 1.00 98.69 169 ASP A O 1
ATOM 1381 N N . PHE A 1 170 ? -16.413 -4.579 2.979 1.00 98.81 170 PHE A N 1
ATOM 1382 C CA . PHE A 1 170 ? -15.456 -3.559 2.559 1.00 98.81 170 PHE A CA 1
ATOM 1383 C C . PHE A 1 170 ? -14.506 -4.122 1.496 1.00 98.81 170 PHE A C 1
ATOM 1385 O O . PHE A 1 170 ? -14.345 -5.340 1.372 1.00 98.81 170 PHE A O 1
ATOM 1392 N N . VAL A 1 171 ? -13.828 -3.231 0.773 1.00 98.81 171 VAL A N 1
ATOM 1393 C CA . VAL A 1 171 ? -12.725 -3.581 -0.135 1.00 98.81 171 VAL A CA 1
ATOM 1394 C C . VAL A 1 171 ? -11.506 -2.737 0.201 1.00 98.81 171 VAL A C 1
ATOM 1396 O O . VAL A 1 171 ? -11.622 -1.535 0.438 1.00 98.81 171 VAL A O 1
ATOM 1399 N N . GLN A 1 172 ? -10.329 -3.359 0.220 1.00 98.88 172 GLN A N 1
ATOM 1400 C CA . GLN A 1 172 ? -9.060 -2.660 0.373 1.00 98.88 172 GLN A CA 1
ATOM 1401 C C . GLN A 1 172 ? -8.406 -2.431 -1.002 1.00 98.88 172 GLN A C 1
ATOM 1403 O O . GLN A 1 172 ? -8.005 -3.388 -1.665 1.00 98.88 172 GLN A O 1
ATOM 1408 N N . LEU A 1 173 ? -8.309 -1.168 -1.431 1.00 98.75 173 LEU A N 1
ATOM 1409 C CA . LEU A 1 173 ? -7.820 -0.766 -2.760 1.00 98.75 173 LEU A CA 1
ATOM 1410 C C . LEU A 1 173 ? -6.507 0.019 -2.673 1.00 98.75 173 LEU A C 1
ATOM 1412 O O . LEU A 1 173 ? -6.316 0.816 -1.752 1.00 98.75 173 LEU A O 1
ATOM 1416 N N . GLN A 1 174 ? -5.630 -0.158 -3.667 1.00 97.38 174 GLN A N 1
ATOM 1417 C CA . GLN A 1 174 ? -4.471 0.717 -3.872 1.00 97.38 174 GLN A CA 1
ATOM 1418 C C . GLN A 1 174 ? -4.946 2.036 -4.484 1.00 97.38 174 GLN A C 1
ATOM 1420 O O . GLN A 1 174 ? -5.321 2.072 -5.655 1.00 97.38 174 GLN A O 1
ATOM 1425 N N . ILE A 1 175 ? -4.951 3.120 -3.704 1.00 98.56 175 ILE A N 1
ATOM 1426 C CA . ILE A 1 175 ? -5.369 4.437 -4.204 1.00 98.56 175 ILE A CA 1
ATOM 1427 C C . ILE A 1 175 ? -4.381 5.510 -3.778 1.00 98.56 175 ILE A C 1
ATOM 1429 O O . ILE A 1 175 ? -4.185 5.768 -2.595 1.00 98.56 175 ILE A O 1
ATOM 1433 N N . ASN A 1 176 ? -3.821 6.189 -4.773 1.00 98.44 176 ASN A N 1
ATOM 1434 C CA . ASN A 1 176 ? -3.010 7.388 -4.629 1.00 98.44 176 ASN A CA 1
ATOM 1435 C C . ASN A 1 176 ? -3.212 8.288 -5.861 1.00 98.44 176 ASN A C 1
ATOM 1437 O O . ASN A 1 176 ? -3.770 7.848 -6.866 1.00 98.44 176 ASN A O 1
ATOM 1441 N N . TYR A 1 177 ? -2.776 9.550 -5.797 1.00 98.31 177 TYR A N 1
ATOM 1442 C CA . TYR A 1 177 ? -3.061 10.513 -6.870 1.00 98.31 177 TYR A CA 1
ATOM 1443 C C . TYR A 1 177 ? -2.351 10.194 -8.192 1.00 98.31 177 TYR A C 1
ATOM 1445 O O . TYR A 1 177 ? -2.810 10.637 -9.240 1.00 98.31 177 TYR A O 1
ATOM 1453 N N . TYR A 1 178 ? -1.246 9.442 -8.154 1.00 97.69 178 TYR A N 1
ATOM 1454 C CA . TYR A 1 178 ? -0.514 9.042 -9.353 1.00 97.69 178 TYR A CA 1
ATOM 1455 C C . TYR A 1 178 ? -1.209 7.878 -10.067 1.00 97.69 178 TYR A C 1
ATOM 1457 O O . TYR A 1 178 ? -1.431 7.933 -11.272 1.00 97.69 178 TYR A O 1
ATOM 1465 N N . ASP A 1 179 ? -1.628 6.856 -9.324 1.00 96.62 179 ASP A N 1
ATOM 1466 C CA . ASP A 1 179 ? -2.288 5.667 -9.873 1.00 96.62 179 ASP A CA 1
ATOM 1467 C C . ASP A 1 179 ? -3.788 5.887 -10.188 1.00 96.62 179 ASP A C 1
ATOM 1469 O O . ASP A 1 179 ? -4.455 5.001 -10.725 1.00 96.62 179 ASP A O 1
ATOM 1473 N N . TRP A 1 180 ? -4.323 7.082 -9.895 1.00 97.81 180 TRP A N 1
ATOM 1474 C CA . TRP A 1 180 ? -5.741 7.425 -10.067 1.00 97.81 180 TRP A CA 1
ATOM 1475 C C . TRP A 1 180 ? -6.236 7.276 -11.512 1.00 97.81 180 TRP A C 1
ATOM 1477 O O . TRP A 1 180 ? -7.236 6.598 -11.744 1.00 97.81 180 TRP A O 1
ATOM 1487 N N . GLU A 1 181 ? -5.513 7.867 -12.468 1.00 93.56 181 GLU A N 1
ATOM 1488 C CA . GLU A 1 181 ? -5.876 7.913 -13.900 1.00 93.56 181 GLU A CA 1
ATOM 1489 C C . GLU A 1 181 ? -4.825 7.223 -14.800 1.00 93.56 181 GLU A C 1
ATOM 1491 O O . GLU A 1 181 ? -4.910 7.295 -16.025 1.00 93.56 181 GLU A O 1
ATOM 1496 N N . THR A 1 182 ? -3.794 6.592 -14.223 1.00 89.94 182 THR A N 1
ATOM 1497 C CA . THR A 1 182 ? -2.737 5.905 -14.992 1.00 89.94 182 THR A CA 1
ATOM 1498 C C . THR A 1 182 ? -3.096 4.433 -15.234 1.00 89.94 182 THR A C 1
ATOM 1500 O O . THR A 1 182 ? -4.263 4.047 -15.179 1.00 89.94 182 THR A O 1
ATOM 1503 N N . ALA A 1 183 ? -2.105 3.585 -15.532 1.00 86.19 183 ALA A N 1
ATOM 1504 C CA . ALA A 1 183 ? -2.317 2.190 -15.921 1.00 86.19 183 ALA A CA 1
ATOM 1505 C C . ALA A 1 183 ? -3.100 1.366 -14.883 1.00 86.19 183 ALA A C 1
ATOM 1507 O O . ALA A 1 183 ? -3.793 0.424 -15.259 1.00 86.19 183 ALA A O 1
ATOM 1508 N N . GLN A 1 184 ? -3.036 1.743 -13.602 1.00 90.88 184 GLN A N 1
ATOM 1509 C CA . GLN A 1 184 ? -3.779 1.073 -12.535 1.00 90.88 184 GLN A CA 1
ATOM 1510 C C . GLN A 1 184 ? -5.297 1.315 -12.618 1.00 90.88 184 GLN A C 1
ATOM 1512 O O . GLN A 1 184 ? -6.066 0.513 -12.090 1.00 90.88 184 GLN A O 1
ATOM 1517 N N . ARG A 1 185 ? -5.755 2.397 -13.274 1.00 96.81 185 ARG A N 1
ATOM 1518 C CA . ARG A 1 185 ? -7.180 2.781 -13.358 1.00 96.81 185 ARG A CA 1
ATOM 1519 C C . ARG A 1 185 ? -7.855 2.808 -11.976 1.00 96.81 185 ARG A C 1
ATOM 1521 O O . ARG A 1 185 ? -8.989 2.353 -11.823 1.00 96.81 185 ARG A O 1
ATOM 1528 N N . ALA A 1 186 ? -7.164 3.307 -10.943 1.00 98.19 186 ALA A N 1
ATOM 1529 C CA . ALA A 1 186 ? -7.649 3.212 -9.562 1.00 98.19 186 ALA A CA 1
ATOM 1530 C C . ALA A 1 186 ? -8.972 3.969 -9.337 1.00 98.19 186 ALA A C 1
ATOM 1532 O O . ALA A 1 186 ? -9.776 3.562 -8.496 1.00 98.19 186 ALA A O 1
ATOM 1533 N N . ARG A 1 187 ? -9.233 5.025 -10.121 1.00 98.56 187 ARG A N 1
ATOM 1534 C CA . ARG A 1 187 ? -10.519 5.729 -10.129 1.00 98.56 187 ARG A CA 1
ATOM 1535 C C . ARG A 1 187 ? -11.689 4.814 -10.463 1.00 98.56 187 ARG A C 1
ATOM 1537 O O . ARG A 1 187 ? -12.668 4.785 -9.727 1.00 98.56 187 ARG A O 1
ATOM 1544 N N . GLU A 1 188 ? -11.576 4.071 -11.554 1.00 98.69 188 GLU A N 1
ATOM 1545 C CA . GLU A 1 188 ? -12.634 3.178 -12.018 1.00 98.69 188 GLU A CA 1
ATOM 1546 C C . GLU A 1 188 ? -12.905 2.081 -10.988 1.00 98.69 188 GLU A C 1
ATOM 1548 O O . GLU A 1 188 ? -14.052 1.824 -10.635 1.00 98.69 188 GLU A O 1
ATOM 1553 N N . GLN A 1 189 ? -11.842 1.505 -10.418 1.00 98.75 189 GLN A N 1
ATOM 1554 C CA . GLN A 1 189 ? -11.959 0.523 -9.339 1.00 98.75 189 GLN A CA 1
ATOM 1555 C C . GLN A 1 189 ? -12.708 1.094 -8.125 1.00 98.75 189 GLN A C 1
ATOM 1557 O O . GLN A 1 189 ? -13.601 0.449 -7.574 1.00 98.75 189 GLN A O 1
ATOM 1562 N N . TYR A 1 190 ? -12.379 2.322 -7.723 1.00 98.81 190 TYR A N 1
ATOM 1563 C CA . TYR A 1 190 ? -13.051 3.018 -6.630 1.00 98.81 190 TYR A CA 1
ATOM 1564 C C . TYR A 1 190 ? -14.527 3.309 -6.928 1.00 98.81 190 TYR A C 1
ATOM 1566 O O . TYR A 1 190 ? -15.381 3.101 -6.062 1.00 98.81 190 TYR A O 1
ATOM 1574 N N . GLU A 1 191 ? -14.840 3.779 -8.137 1.00 98.75 191 GLU A N 1
ATOM 1575 C CA . GLU A 1 191 ? -16.208 4.069 -8.579 1.00 98.75 191 GLU A CA 1
ATOM 1576 C C . GLU A 1 191 ? -17.058 2.787 -8.571 1.00 98.75 191 GLU A C 1
ATOM 1578 O O . GLU A 1 191 ? -18.124 2.774 -7.958 1.00 98.75 191 GLU A O 1
ATOM 1583 N N . MET A 1 192 ? -16.539 1.667 -9.087 1.00 98.62 192 MET A N 1
ATOM 1584 C CA . MET A 1 192 ? -17.226 0.367 -9.070 1.00 98.62 192 MET A CA 1
ATOM 1585 C C . MET A 1 192 ? -17.584 -0.130 -7.661 1.00 98.62 192 MET A C 1
ATOM 1587 O O . MET A 1 192 ? -18.645 -0.733 -7.457 1.00 98.62 192 MET A O 1
ATOM 1591 N N . VAL A 1 193 ? -16.686 0.071 -6.692 1.00 98.62 193 VAL A N 1
ATOM 1592 C CA . VAL A 1 193 ? -16.905 -0.299 -5.284 1.00 98.62 193 VAL A CA 1
ATOM 1593 C C . VAL A 1 193 ? -17.918 0.652 -4.633 1.00 98.62 193 VAL A C 1
ATOM 1595 O O . VAL A 1 193 ? -18.822 0.212 -3.918 1.00 98.62 193 VAL A O 1
ATOM 1598 N N . THR A 1 194 ? -17.830 1.945 -4.953 1.00 98.44 194 THR A N 1
ATOM 1599 C CA . THR A 1 194 ? -18.731 2.994 -4.452 1.00 98.44 194 THR A CA 1
ATOM 1600 C C . THR A 1 194 ? -20.166 2.816 -4.940 1.00 98.44 194 THR A C 1
ATOM 1602 O O . THR A 1 194 ? -21.096 2.910 -4.142 1.00 98.44 194 THR A O 1
ATOM 1605 N N . GLU A 1 195 ? -20.369 2.481 -6.215 1.00 98.06 195 GLU A N 1
ATOM 1606 C CA . GLU A 1 195 ? -21.692 2.213 -6.799 1.00 98.06 195 GLU A CA 1
ATOM 1607 C C . GLU A 1 195 ? -22.433 1.055 -6.114 1.00 98.06 195 GLU A C 1
ATOM 1609 O O . GLU A 1 195 ? -23.662 0.998 -6.132 1.00 98.06 195 GLU A O 1
ATOM 1614 N N . ARG A 1 196 ? -21.696 0.144 -5.469 1.00 97.38 196 ARG A N 1
ATOM 1615 C CA . ARG A 1 196 ? -22.245 -0.986 -4.704 1.00 97.38 196 ARG A CA 1
ATOM 1616 C C . ARG A 1 196 ? -22.493 -0.658 -3.231 1.00 97.38 196 ARG A C 1
ATOM 1618 O O . ARG A 1 196 ? -22.912 -1.536 -2.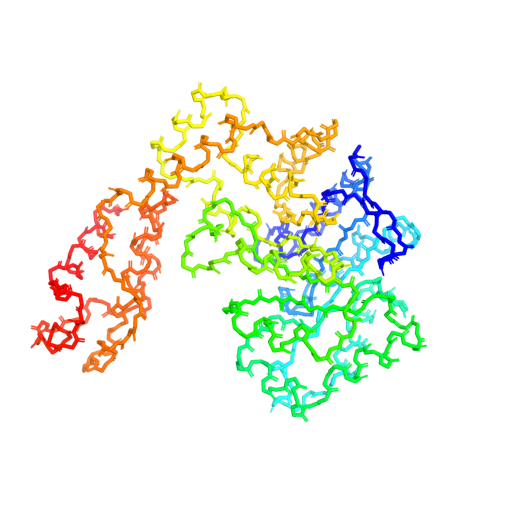479 1.00 97.38 196 ARG A O 1
ATOM 1625 N N . GLY A 1 197 ? -22.214 0.574 -2.801 1.00 97.00 197 GLY A N 1
ATOM 1626 C CA . GLY A 1 197 ? -22.313 0.981 -1.400 1.00 97.00 197 GLY A CA 1
ATOM 1627 C C . GLY A 1 197 ? -21.347 0.222 -0.487 1.00 97.00 197 GLY A C 1
ATOM 1628 O O . GLY A 1 197 ? -21.647 0.024 0.690 1.00 97.00 197 GLY A O 1
ATOM 1629 N N . ILE A 1 198 ? -20.221 -0.256 -1.029 1.00 98.44 198 ILE A N 1
ATOM 1630 C CA . ILE A 1 198 ? -19.195 -0.958 -0.259 1.00 98.44 198 ILE A CA 1
ATOM 1631 C C . ILE A 1 198 ? -18.126 0.068 0.157 1.00 98.44 198 ILE A C 1
ATOM 1633 O O . ILE A 1 198 ? -17.578 0.742 -0.710 1.00 98.44 198 ILE A O 1
ATOM 1637 N N . PRO A 1 199 ? -17.810 0.214 1.453 1.00 98.31 199 PRO A N 1
ATOM 1638 C CA . PRO A 1 199 ? -16.757 1.110 1.926 1.00 98.31 199 PRO A CA 1
ATOM 1639 C C . PRO A 1 199 ? -15.363 0.717 1.417 1.00 98.31 199 PRO A C 1
ATOM 1641 O O . PRO A 1 199 ? -15.008 -0.468 1.398 1.00 98.31 199 PRO A O 1
ATOM 1644 N N . CYS A 1 200 ? -14.541 1.715 1.085 1.00 98.69 200 CYS A N 1
ATOM 1645 C CA . CYS A 1 200 ? -13.149 1.517 0.681 1.00 98.69 200 CYS A CA 1
ATOM 1646 C C . CYS A 1 200 ? -12.181 1.731 1.851 1.00 98.69 200 CYS A C 1
ATOM 1648 O O . CYS A 1 200 ? -12.212 2.759 2.529 1.00 98.69 200 CYS A O 1
ATOM 1650 N N . ILE A 1 201 ? -11.248 0.801 2.033 1.00 98.81 201 ILE A N 1
ATOM 1651 C CA . ILE A 1 201 ? -10.055 0.984 2.865 1.00 98.81 201 ILE A CA 1
ATOM 1652 C C . ILE A 1 201 ? -8.877 1.226 1.928 1.00 98.81 201 ILE A C 1
ATOM 1654 O O . ILE A 1 201 ? -8.580 0.403 1.068 1.00 98.81 201 ILE A O 1
ATOM 1658 N N . ILE A 1 202 ? -8.209 2.364 2.059 1.00 98.81 202 ILE A N 1
ATOM 1659 C CA . ILE A 1 202 ? -7.157 2.752 1.125 1.00 98.81 202 ILE A CA 1
ATOM 1660 C C . ILE A 1 202 ? -5.814 2.252 1.627 1.00 98.81 202 ILE A C 1
ATOM 1662 O O . ILE A 1 202 ? -5.355 2.669 2.689 1.00 98.81 202 ILE A O 1
ATOM 1666 N N . MET A 1 203 ? -5.172 1.390 0.843 1.00 98.19 203 MET A N 1
ATOM 1667 C CA . MET A 1 203 ? -3.773 1.020 1.024 1.00 98.19 203 MET A CA 1
ATOM 1668 C C . MET A 1 203 ? -2.885 1.742 0.012 1.00 98.19 203 MET A C 1
ATOM 1670 O O . MET A 1 203 ? -3.344 2.254 -1.007 1.00 98.19 203 MET A O 1
ATOM 1674 N N . GLU A 1 204 ? -1.593 1.790 0.325 1.00 96.75 204 GLU A N 1
ATOM 1675 C CA . GLU A 1 204 ? -0.574 2.460 -0.487 1.00 96.75 204 GLU A CA 1
ATOM 1676 C C . GLU A 1 204 ? -0.898 3.910 -0.912 1.00 96.75 204 GLU A C 1
ATOM 1678 O O . GLU A 1 204 ? -0.564 4.301 -2.035 1.00 96.75 204 GLU A O 1
ATOM 1683 N N . PRO A 1 205 ? -1.441 4.770 -0.025 1.00 98.12 205 PRO A N 1
ATOM 1684 C CA . PRO A 1 205 ? -1.696 6.168 -0.372 1.00 98.12 205 PRO A CA 1
ATOM 1685 C C . PRO A 1 205 ? -0.417 6.919 -0.758 1.00 98.12 205 PRO A C 1
ATOM 1687 O O . PRO A 1 205 ? -0.471 7.857 -1.541 1.00 98.12 205 PRO A O 1
ATOM 1690 N N . VAL A 1 206 ? 0.745 6.474 -0.265 1.00 97.56 206 VAL A N 1
ATOM 1691 C CA . VAL A 1 206 ? 2.072 7.029 -0.593 1.00 97.56 206 VAL A CA 1
ATOM 1692 C C . VAL A 1 206 ? 2.862 6.112 -1.548 1.00 97.56 206 VAL A C 1
ATOM 1694 O O . VAL A 1 206 ? 4.075 6.257 -1.690 1.00 97.56 206 VAL A O 1
ATOM 1697 N N . ARG A 1 207 ? 2.205 5.135 -2.194 1.00 94.88 207 ARG A N 1
ATOM 1698 C CA . ARG A 1 207 ? 2.791 4.223 -3.198 1.00 94.88 207 ARG A CA 1
ATOM 1699 C C . ARG A 1 207 ? 4.110 3.575 -2.745 1.00 94.88 207 ARG A C 1
ATOM 1701 O O . ARG A 1 207 ? 5.176 3.799 -3.318 1.00 94.88 207 ARG A O 1
ATOM 1708 N N . GLY A 1 208 ? 4.065 2.871 -1.612 1.00 91.25 208 GLY A N 1
ATOM 1709 C CA . GLY A 1 208 ? 5.247 2.247 -1.000 1.00 91.25 208 GLY A CA 1
ATOM 1710 C C . GLY A 1 208 ? 6.333 3.219 -0.508 1.00 91.25 208 GLY A C 1
ATOM 1711 O O . GLY A 1 208 ? 7.445 2.776 -0.225 1.00 91.25 208 GLY A O 1
ATOM 1712 N N . GLY A 1 209 ? 6.023 4.517 -0.407 1.00 93.31 209 GLY A N 1
ATOM 1713 C CA . GLY A 1 209 ? 6.951 5.596 -0.053 1.00 93.31 209 GLY A CA 1
ATOM 1714 C C . GLY A 1 209 ? 7.421 6.423 -1.254 1.00 93.31 209 GLY A C 1
ATOM 1715 O O . GLY A 1 209 ? 8.005 7.483 -1.062 1.00 93.31 209 GLY A O 1
ATOM 1716 N N . ALA A 1 210 ? 7.130 6.000 -2.487 1.00 94.38 210 ALA A N 1
ATOM 1717 C CA . ALA A 1 210 ? 7.577 6.696 -3.693 1.00 94.38 210 ALA A CA 1
ATOM 1718 C C . ALA A 1 210 ? 7.025 8.131 -3.794 1.00 94.38 210 ALA A C 1
ATOM 1720 O O . ALA A 1 210 ? 7.737 9.041 -4.207 1.00 94.38 210 ALA A O 1
ATOM 1721 N N . LEU A 1 211 ? 5.788 8.366 -3.343 1.00 97.00 211 LEU A N 1
ATOM 1722 C CA . LEU A 1 211 ? 5.188 9.708 -3.348 1.00 97.00 211 LEU A CA 1
ATOM 1723 C C . LEU A 1 211 ? 5.646 10.595 -2.180 1.00 97.00 211 LEU A C 1
ATOM 1725 O O . LEU A 1 211 ? 5.269 11.763 -2.134 1.00 97.00 211 LEU A O 1
ATOM 1729 N N . ALA A 1 212 ? 6.461 10.077 -1.253 1.00 95.88 212 ALA A N 1
ATOM 1730 C CA . ALA A 1 212 ? 7.137 10.906 -0.254 1.00 95.88 212 ALA A CA 1
ATOM 1731 C C . ALA A 1 212 ? 8.328 11.671 -0.859 1.00 95.88 212 ALA A C 1
ATOM 1733 O O . ALA A 1 212 ? 8.703 12.720 -0.338 1.00 95.88 212 ALA A O 1
ATOM 1734 N N . SER A 1 213 ? 8.858 11.179 -1.984 1.00 94.38 213 SER A N 1
ATOM 1735 C CA . SER A 1 213 ? 9.986 11.762 -2.713 1.00 94.38 213 SER A CA 1
ATOM 1736 C C . SER A 1 213 ? 9.718 11.753 -4.226 1.00 94.38 213 SER A C 1
ATOM 1738 O O . SER A 1 213 ? 10.412 11.063 -4.961 1.00 94.38 213 SER A O 1
ATOM 1740 N N . PRO A 1 214 ? 8.689 12.453 -4.738 1.00 96.44 214 PRO A N 1
ATOM 1741 C CA . PRO A 1 214 ? 8.492 12.563 -6.181 1.00 96.44 214 PRO A CA 1
ATOM 1742 C C . PRO A 1 214 ? 9.636 13.373 -6.820 1.00 96.44 214 PRO A C 1
ATOM 1744 O O . PRO A 1 214 ? 10.401 14.030 -6.116 1.00 96.44 214 PRO A O 1
ATOM 1747 N N . HIS A 1 215 ? 9.724 13.377 -8.154 1.00 96.31 215 HIS A N 1
ATOM 1748 C CA . HIS A 1 215 ? 10.715 14.163 -8.902 1.00 96.31 215 HIS A CA 1
ATOM 1749 C C . HIS A 1 215 ? 10.832 15.622 -8.383 1.00 96.31 215 HIS A C 1
ATOM 1751 O O . HIS A 1 215 ? 9.801 16.230 -8.068 1.00 96.31 215 HIS A O 1
ATOM 1757 N N . PRO A 1 216 ? 12.034 16.238 -8.333 1.00 95.69 216 PRO A N 1
ATOM 1758 C CA . PRO A 1 216 ? 12.236 17.573 -7.748 1.00 95.69 216 PRO A CA 1
ATOM 1759 C C . PRO A 1 216 ? 11.338 18.687 -8.308 1.00 95.69 216 PRO A C 1
ATOM 1761 O O . PRO A 1 216 ? 10.933 19.592 -7.572 1.00 95.69 216 PRO A O 1
ATOM 1764 N N . ASP A 1 217 ? 10.969 18.612 -9.588 1.00 96.81 217 ASP A N 1
ATOM 1765 C CA . ASP A 1 217 ? 10.027 19.562 -10.199 1.00 96.81 217 ASP A CA 1
ATOM 1766 C C . ASP A 1 217 ? 8.615 19.437 -9.610 1.00 96.81 217 ASP A C 1
ATOM 1768 O O . ASP A 1 217 ? 7.930 20.440 -9.407 1.00 96.81 217 ASP A O 1
ATOM 1772 N N . VAL A 1 218 ? 8.189 18.217 -9.268 1.00 97.88 218 VAL A N 1
ATOM 1773 C CA . VAL A 1 218 ? 6.927 17.975 -8.559 1.00 97.88 218 VAL A CA 1
ATOM 1774 C C . VAL A 1 218 ? 7.016 18.505 -7.136 1.00 97.88 218 VAL A C 1
ATOM 1776 O O . VAL A 1 218 ? 6.099 19.188 -6.688 1.00 97.88 218 VAL A O 1
ATOM 1779 N N . VAL A 1 219 ? 8.125 18.259 -6.432 1.00 97.50 219 VAL A N 1
ATOM 1780 C CA . VAL A 1 219 ? 8.342 18.820 -5.086 1.00 97.50 219 VAL A CA 1
ATOM 1781 C C . VAL A 1 219 ? 8.251 20.347 -5.118 1.00 97.50 219 VAL A C 1
ATOM 1783 O O . VAL A 1 219 ? 7.564 20.940 -4.286 1.00 97.50 219 VAL A O 1
ATOM 1786 N N . SER A 1 220 ? 8.891 20.983 -6.101 1.00 97.25 220 SER A N 1
ATOM 1787 C CA . SER A 1 220 ? 8.854 22.437 -6.294 1.00 97.25 220 SER A CA 1
ATOM 1788 C C . SER A 1 220 ? 7.441 22.940 -6.589 1.00 97.25 220 SER A C 1
ATOM 1790 O O . SER A 1 220 ? 7.011 23.938 -6.011 1.00 97.25 220 SER A O 1
ATOM 1792 N N . LEU A 1 221 ? 6.692 22.227 -7.436 1.00 97.69 221 LEU A N 1
ATOM 1793 C CA . LEU A 1 221 ? 5.299 22.536 -7.748 1.00 97.69 221 LEU A CA 1
ATOM 1794 C C . LEU A 1 221 ? 4.406 22.474 -6.498 1.00 97.69 221 LEU A C 1
ATOM 1796 O O . LEU A 1 221 ? 3.664 23.418 -6.235 1.00 97.69 221 LEU A O 1
ATOM 1800 N N . LEU A 1 222 ? 4.499 21.394 -5.718 1.00 97.75 222 LEU A N 1
ATOM 1801 C CA . LEU A 1 222 ? 3.695 21.185 -4.509 1.00 97.75 222 LEU A CA 1
ATOM 1802 C C . LEU A 1 222 ? 4.020 22.220 -3.422 1.00 97.75 222 LEU A C 1
ATOM 1804 O O . LEU A 1 222 ? 3.114 22.833 -2.851 1.00 97.75 222 LEU A O 1
ATOM 1808 N N . ARG A 1 223 ? 5.312 22.477 -3.178 1.00 96.25 223 ARG A N 1
ATOM 1809 C CA . ARG A 1 223 ? 5.766 23.488 -2.208 1.00 96.25 223 ARG A CA 1
ATOM 1810 C C . ARG A 1 223 ? 5.430 24.914 -2.628 1.00 96.25 223 ARG A C 1
ATOM 1812 O O . ARG A 1 223 ? 5.239 25.764 -1.766 1.00 96.25 223 ARG A O 1
ATOM 1819 N N . GLY A 1 224 ? 5.321 25.176 -3.930 1.00 96.56 224 GLY A N 1
ATOM 1820 C CA . GLY A 1 224 ? 4.848 26.460 -4.446 1.00 96.56 224 GLY A CA 1
ATOM 1821 C C . GLY A 1 224 ? 3.415 26.790 -4.015 1.00 96.56 224 GLY A C 1
ATOM 1822 O O . GLY A 1 224 ? 3.074 27.965 -3.905 1.00 96.56 224 GLY A O 1
ATOM 1823 N N . THR A 1 225 ? 2.590 25.775 -3.740 1.00 96.38 225 THR A N 1
ATOM 1824 C CA . THR A 1 225 ? 1.228 25.947 -3.212 1.00 96.38 225 THR A CA 1
ATOM 1825 C C . THR A 1 225 ? 1.184 25.894 -1.688 1.00 96.38 225 THR A C 1
ATOM 1827 O O . THR A 1 225 ? 0.507 26.720 -1.081 1.00 96.38 225 THR A O 1
ATOM 1830 N N . ASN A 1 226 ? 1.903 24.962 -1.058 1.00 95.06 226 ASN A N 1
ATOM 1831 C CA . ASN A 1 226 ? 2.009 24.891 0.399 1.00 95.06 226 ASN A CA 1
ATOM 1832 C C . ASN A 1 226 ? 3.448 24.531 0.823 1.00 95.06 226 ASN A C 1
ATOM 1834 O O . ASN A 1 226 ? 3.815 23.355 0.759 1.00 95.06 226 ASN A O 1
ATOM 1838 N N . PRO A 1 227 ? 4.260 25.514 1.261 1.00 95.19 227 PRO A N 1
ATOM 1839 C CA . PRO A 1 227 ? 5.664 25.294 1.621 1.00 95.19 227 PRO A CA 1
ATOM 1840 C C . PRO A 1 227 ? 5.883 24.330 2.793 1.00 95.19 227 PRO A C 1
ATOM 1842 O O . PRO A 1 227 ? 6.912 23.658 2.836 1.00 95.19 227 PRO A O 1
ATOM 1845 N N . GLU A 1 228 ? 4.918 24.248 3.713 1.00 92.94 228 GLU A N 1
ATOM 1846 C CA . GLU A 1 228 ? 5.007 23.440 4.936 1.00 92.94 228 GLU A CA 1
ATOM 1847 C C . GLU A 1 228 ? 4.498 22.003 4.734 1.00 92.94 228 GLU A C 1
ATOM 1849 O O . GLU A 1 228 ? 4.742 21.132 5.567 1.00 92.94 228 GLU A O 1
ATOM 1854 N N . ALA A 1 229 ? 3.784 21.732 3.635 1.00 95.00 229 ALA A N 1
ATOM 1855 C CA . ALA A 1 229 ? 3.260 20.405 3.338 1.00 95.00 229 ALA A CA 1
ATOM 1856 C C . ALA A 1 229 ? 4.358 19.485 2.783 1.00 95.00 229 ALA A C 1
ATOM 1858 O O . ALA A 1 229 ? 5.010 19.794 1.779 1.00 95.00 229 ALA A O 1
ATOM 1859 N N . SER A 1 230 ? 4.524 18.303 3.383 1.00 96.88 230 SER A N 1
ATOM 1860 C CA . SER A 1 230 ? 5.368 17.262 2.795 1.00 96.88 230 SER A CA 1
ATOM 1861 C C . SER A 1 230 ? 4.716 16.672 1.534 1.00 96.88 230 SER A C 1
ATOM 1863 O O . SER A 1 230 ? 3.484 16.655 1.425 1.00 96.88 230 SER A O 1
ATOM 1865 N N . PRO A 1 231 ? 5.491 16.112 0.588 1.00 97.38 231 PRO A N 1
ATOM 1866 C CA . PRO A 1 231 ? 4.922 15.377 -0.544 1.00 97.38 231 PRO A CA 1
ATOM 1867 C C . PRO A 1 231 ? 3.997 14.220 -0.124 1.00 97.38 231 PRO A C 1
ATOM 1869 O O . PRO A 1 231 ? 2.954 14.007 -0.744 1.00 97.38 231 PRO A O 1
ATOM 1872 N N . ALA A 1 232 ? 4.321 13.524 0.972 1.00 97.81 232 ALA A N 1
ATOM 1873 C CA . ALA A 1 232 ? 3.493 12.443 1.504 1.00 97.81 232 ALA A CA 1
ATOM 1874 C C . ALA A 1 232 ? 2.123 12.945 1.993 1.00 97.81 232 ALA A C 1
ATOM 1876 O O . ALA A 1 232 ? 1.109 12.282 1.757 1.00 97.81 232 ALA A O 1
ATOM 1877 N N . SER A 1 233 ? 2.072 14.133 2.609 1.00 97.94 233 SER A N 1
ATOM 1878 C CA . SER A 1 233 ? 0.823 14.722 3.107 1.00 97.94 233 SER A CA 1
ATOM 1879 C C . SER A 1 233 ? -0.208 14.952 1.994 1.00 97.94 233 SER A C 1
ATOM 1881 O O . SER A 1 233 ? -1.396 14.694 2.191 1.00 97.94 233 SER A O 1
ATOM 1883 N N . TRP A 1 234 ? 0.236 15.336 0.792 1.00 98.56 234 TRP A N 1
ATOM 1884 C CA . TRP A 1 234 ? -0.628 15.475 -0.383 1.00 98.56 234 TRP A CA 1
ATOM 1885 C C . TRP A 1 234 ? -1.260 14.145 -0.795 1.00 98.56 234 TRP A C 1
ATOM 1887 O O . TRP A 1 234 ? -2.449 14.088 -1.108 1.00 98.56 234 TRP A O 1
ATOM 1897 N N . ALA A 1 235 ? -0.479 13.066 -0.748 1.00 98.50 235 ALA A N 1
ATOM 1898 C CA . ALA A 1 235 ? -0.934 11.731 -1.112 1.00 98.50 235 ALA A CA 1
ATOM 1899 C C . ALA A 1 235 ? -1.951 11.168 -0.104 1.00 98.50 235 ALA A C 1
ATOM 1901 O O . ALA A 1 235 ? -2.991 10.628 -0.488 1.00 98.50 235 ALA A O 1
ATOM 1902 N N . LEU A 1 236 ? -1.703 11.386 1.189 1.00 98.75 236 LEU A N 1
ATOM 1903 C CA . LEU A 1 236 ? -2.622 11.020 2.266 1.00 98.75 236 LEU A CA 1
ATOM 1904 C C . LEU A 1 236 ? -3.921 11.839 2.225 1.00 98.75 236 LEU A C 1
ATOM 1906 O O . LEU A 1 236 ? -5.007 11.265 2.334 1.00 98.75 236 LEU A O 1
ATOM 1910 N N . ARG A 1 237 ? -3.834 13.162 2.012 1.00 98.50 237 ARG A N 1
ATOM 1911 C CA . ARG A 1 237 ? -5.018 14.025 1.856 1.00 98.50 237 ARG A CA 1
ATOM 1912 C C . ARG A 1 237 ? -5.834 13.646 0.633 1.00 98.50 237 ARG A C 1
ATOM 1914 O O . ARG A 1 237 ? -7.056 13.624 0.736 1.00 98.50 237 ARG A O 1
ATOM 1921 N N . PHE A 1 238 ? -5.198 13.300 -0.486 1.00 98.81 238 PHE A N 1
ATOM 1922 C CA . PHE A 1 238 ? -5.904 12.796 -1.663 1.00 98.81 238 PHE A CA 1
ATOM 1923 C C . PHE A 1 238 ? -6.767 11.579 -1.318 1.00 98.81 238 PHE A C 1
ATOM 1925 O O . PHE A 1 238 ? -7.983 11.629 -1.489 1.00 98.81 238 PHE A O 1
ATOM 1932 N N . ALA A 1 239 ? -6.165 10.534 -0.740 1.00 98.69 239 ALA A N 1
ATOM 1933 C CA . ALA A 1 239 ? -6.879 9.319 -0.344 1.00 98.69 239 ALA A CA 1
ATOM 1934 C C . ALA A 1 239 ? -8.018 9.595 0.658 1.00 98.69 239 ALA A C 1
ATOM 1936 O O . ALA A 1 239 ? -9.111 9.034 0.539 1.00 98.69 239 ALA A O 1
ATOM 1937 N N . GLY A 1 240 ? -7.782 10.488 1.625 1.00 98.44 240 GLY A N 1
ATOM 1938 C CA . GLY A 1 240 ? -8.777 10.876 2.626 1.00 98.44 240 GLY A CA 1
ATOM 1939 C C . GLY A 1 240 ? -9.900 11.764 2.084 1.00 98.44 240 GLY A C 1
ATOM 1940 O O . GLY A 1 240 ? -10.982 11.794 2.662 1.00 98.44 240 GLY A O 1
ATOM 1941 N N . SER A 1 241 ? -9.688 12.472 0.974 1.00 98.62 241 SER A N 1
ATOM 1942 C CA . SER A 1 241 ? -10.692 13.379 0.389 1.00 98.62 241 SER A CA 1
ATOM 1943 C C . SER A 1 241 ? -11.803 12.645 -0.355 1.00 98.62 241 SER A C 1
ATOM 1945 O O . SER A 1 241 ? -12.852 13.224 -0.628 1.00 98.62 241 SER A O 1
ATOM 1947 N N . LEU A 1 242 ? -11.588 11.371 -0.676 1.00 98.50 242 LEU A N 1
ATOM 1948 C CA . LEU A 1 242 ? -12.565 10.542 -1.361 1.00 98.50 242 LEU A CA 1
ATOM 1949 C C . LEU A 1 242 ? -13.739 10.198 -0.407 1.00 98.50 242 LEU A C 1
ATOM 1951 O O . LEU A 1 242 ? -13.495 9.688 0.695 1.00 98.50 242 LEU A O 1
ATOM 1955 N N . PRO A 1 243 ? -15.012 10.453 -0.786 1.00 97.69 243 PRO A N 1
ATOM 1956 C CA . PRO A 1 243 ? -16.158 10.304 0.123 1.00 97.69 243 PRO A CA 1
ATOM 1957 C C . PRO A 1 243 ? -16.373 8.886 0.669 1.00 97.69 243 PRO A C 1
ATOM 1959 O O . PRO A 1 243 ? -16.603 8.707 1.859 1.00 97.69 243 PRO A O 1
ATOM 1962 N N . ASN A 1 244 ? -16.242 7.868 -0.183 1.00 98.25 244 ASN A N 1
ATOM 1963 C CA . ASN A 1 244 ? -16.373 6.448 0.164 1.00 98.25 244 ASN A CA 1
ATOM 1964 C C . ASN A 1 244 ? -15.107 5.835 0.813 1.00 98.25 244 ASN A C 1
ATOM 1966 O O . ASN A 1 244 ? -14.969 4.617 0.895 1.00 98.25 244 ASN A O 1
ATOM 1970 N N . THR A 1 245 ? -14.150 6.653 1.261 1.00 98.62 245 THR A N 1
ATOM 1971 C CA . THR A 1 245 ? -13.004 6.164 2.045 1.00 98.62 245 THR A CA 1
ATOM 1972 C C . THR A 1 245 ? -13.402 6.009 3.512 1.00 98.62 245 THR A C 1
ATOM 1974 O O . THR A 1 245 ? -13.727 6.991 4.171 1.00 98.62 245 THR A O 1
ATOM 1977 N N . ALA A 1 246 ? -13.329 4.799 4.055 1.00 98.38 246 ALA A N 1
ATOM 1978 C CA . ALA A 1 246 ? -13.498 4.541 5.485 1.00 98.38 246 ALA A CA 1
ATOM 1979 C C . ALA A 1 246 ? -12.212 4.802 6.275 1.00 98.38 246 ALA A C 1
ATOM 1981 O O . ALA A 1 246 ? -12.243 5.426 7.336 1.00 98.38 246 ALA A O 1
ATOM 1982 N N . VAL A 1 247 ? -11.081 4.337 5.739 1.00 98.81 247 VAL A N 1
ATOM 1983 C CA . VAL A 1 247 ? -9.763 4.408 6.379 1.00 98.81 247 VAL A CA 1
ATOM 1984 C C . VAL A 1 247 ? -8.689 4.621 5.314 1.00 98.81 247 VAL A C 1
ATOM 1986 O O . VAL A 1 247 ? -8.725 3.991 4.261 1.00 98.81 247 VAL A O 1
ATOM 1989 N N . VAL A 1 248 ? -7.712 5.472 5.604 1.00 98.88 248 VAL A N 1
ATOM 1990 C CA . VAL A 1 248 ? -6.454 5.651 4.879 1.00 98.88 248 VAL A CA 1
ATOM 1991 C C . VAL A 1 248 ? -5.355 4.978 5.693 1.00 98.88 248 VAL A C 1
ATOM 1993 O O . VAL A 1 248 ? -5.045 5.413 6.802 1.00 98.88 248 VAL A O 1
ATOM 1996 N N . LEU A 1 249 ? -4.767 3.907 5.165 1.00 98.75 249 LEU A N 1
ATOM 1997 C CA . LEU A 1 249 ? -3.697 3.174 5.833 1.00 98.75 249 LEU A CA 1
ATOM 1998 C C . LEU A 1 249 ? -2.344 3.813 5.541 1.00 98.75 249 LEU A C 1
ATOM 2000 O O . LEU A 1 249 ? -1.879 3.814 4.401 1.00 98.75 249 LEU A O 1
ATOM 2004 N N . SER A 1 250 ? -1.675 4.287 6.590 1.00 98.31 250 SER A N 1
ATOM 2005 C CA . SER A 1 250 ? -0.289 4.741 6.504 1.00 98.31 250 SER A CA 1
ATOM 2006 C C . SER A 1 250 ? 0.622 3.807 7.291 1.00 98.31 250 SER A C 1
ATOM 2008 O O . SER A 1 250 ? 0.456 3.627 8.497 1.00 98.31 250 SER A O 1
ATOM 2010 N N . GLY A 1 251 ? 1.612 3.226 6.612 1.00 96.25 251 GLY A N 1
ATOM 2011 C CA . GLY A 1 251 ? 2.752 2.606 7.283 1.00 96.25 251 GLY A CA 1
ATOM 2012 C C . GLY A 1 251 ? 3.703 3.701 7.749 1.00 96.25 251 GLY A C 1
ATOM 2013 O O . GLY A 1 251 ? 4.246 4.420 6.915 1.00 96.25 251 GLY A O 1
ATOM 2014 N N . MET A 1 252 ? 3.866 3.848 9.061 1.00 96.31 252 MET A N 1
ATOM 2015 C CA . MET A 1 252 ? 4.700 4.884 9.675 1.00 96.31 252 MET A CA 1
ATOM 2016 C C . MET A 1 252 ? 5.863 4.196 10.390 1.00 96.31 252 MET A C 1
ATOM 2018 O O . MET A 1 252 ? 5.650 3.428 11.325 1.00 96.31 252 MET A O 1
ATOM 2022 N N . SER A 1 253 ? 7.082 4.420 9.903 1.00 95.50 253 SER A N 1
ATOM 2023 C CA . SER A 1 253 ? 8.311 3.803 10.418 1.00 95.50 253 SER A CA 1
ATOM 2024 C C . SER A 1 253 ? 9.032 4.662 11.454 1.00 95.50 253 SER A C 1
ATOM 2026 O O . SER A 1 253 ? 9.936 4.160 12.115 1.00 95.50 253 SER A O 1
ATOM 2028 N N . THR A 1 254 ? 8.667 5.940 11.591 1.00 97.62 254 THR A N 1
ATOM 2029 C CA . THR A 1 254 ? 9.293 6.868 12.545 1.00 97.62 254 THR A CA 1
ATOM 2030 C C . THR A 1 254 ? 8.247 7.677 13.308 1.00 97.62 254 THR A C 1
ATOM 2032 O O . THR A 1 254 ? 7.098 7.795 12.871 1.00 97.62 254 THR A O 1
ATOM 2035 N N . MET A 1 255 ? 8.640 8.243 14.454 1.00 98.12 255 MET A N 1
ATOM 2036 C CA . MET A 1 255 ? 7.741 9.077 15.255 1.00 98.12 255 MET A CA 1
ATOM 2037 C C . MET A 1 255 ? 7.375 10.376 14.530 1.00 98.12 255 MET A C 1
ATOM 2039 O O . MET A 1 255 ? 6.231 10.807 14.604 1.00 98.12 255 MET A O 1
ATOM 2043 N N . GLU A 1 256 ? 8.292 10.956 13.753 1.00 97.88 256 GLU A N 1
ATOM 2044 C CA . GLU A 1 256 ? 8.024 12.173 12.980 1.00 97.88 256 GLU A CA 1
ATOM 2045 C C . GLU A 1 256 ? 6.876 11.964 11.982 1.00 97.88 256 GLU A C 1
ATOM 2047 O O . GLU A 1 256 ? 6.014 12.829 11.844 1.00 97.88 256 GLU A O 1
ATOM 2052 N N . GLN A 1 257 ? 6.821 10.791 11.337 1.00 98.00 257 GLN A N 1
ATOM 2053 C CA . GLN A 1 257 ? 5.727 10.432 10.429 1.00 98.00 257 GLN A CA 1
ATOM 2054 C C . GLN A 1 257 ? 4.395 10.285 11.172 1.00 98.00 257 GLN A C 1
ATOM 2056 O O . GLN A 1 257 ? 3.359 10.710 10.661 1.00 98.00 257 GLN A O 1
ATOM 2061 N N . VAL A 1 258 ? 4.407 9.702 12.377 1.00 98.38 258 VAL A N 1
ATOM 2062 C CA . VAL A 1 258 ? 3.203 9.617 13.217 1.00 98.38 258 VAL A CA 1
ATOM 2063 C C . VAL A 1 258 ? 2.724 11.003 13.603 1.00 98.38 258 VAL A C 1
ATOM 2065 O O . VAL A 1 258 ? 1.561 11.322 13.390 1.00 98.38 258 VAL A O 1
ATOM 2068 N N . GLU A 1 259 ? 3.604 11.848 14.125 1.00 98.31 259 GLU A N 1
ATOM 2069 C CA . GLU A 1 259 ? 3.250 13.199 14.547 1.00 98.31 259 GLU A CA 1
ATOM 2070 C C . GLU A 1 259 ? 2.727 14.054 13.387 1.00 98.31 259 GLU A C 1
ATOM 2072 O O . GLU A 1 259 ? 1.748 14.784 13.552 1.00 98.31 259 GLU A O 1
ATOM 2077 N N . GLU A 1 260 ? 3.349 13.964 12.209 1.00 97.94 260 GLU A N 1
ATOM 2078 C CA . GLU A 1 260 ? 2.878 14.645 11.004 1.00 97.94 2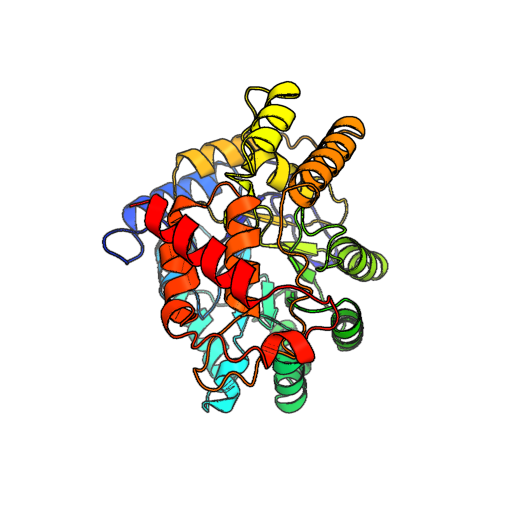60 GLU A CA 1
ATOM 2079 C C . GLU A 1 260 ? 1.482 14.166 10.599 1.00 97.94 260 GLU A C 1
ATOM 2081 O O . GLU A 1 260 ? 0.576 14.983 10.425 1.00 97.94 260 GLU A O 1
ATOM 2086 N N . ASN A 1 261 ? 1.283 12.851 10.508 1.00 98.38 261 ASN A N 1
ATOM 2087 C CA . ASN A 1 261 ? 0.009 12.292 10.076 1.00 98.38 261 ASN A CA 1
ATOM 2088 C C . ASN A 1 261 ? -1.101 12.528 11.109 1.00 98.38 261 ASN A C 1
ATOM 2090 O O . ASN A 1 261 ? -2.231 12.818 10.731 1.00 98.38 261 ASN A O 1
ATOM 2094 N N . LEU A 1 262 ? -0.807 12.488 12.410 1.00 98.44 262 LEU A N 1
ATOM 2095 C CA . LEU A 1 262 ? -1.785 12.844 13.441 1.00 98.44 262 LEU A CA 1
ATOM 2096 C C . LEU A 1 262 ? -2.253 14.297 13.290 1.00 98.44 262 LEU A C 1
ATOM 2098 O O . LEU A 1 262 ? -3.457 14.544 13.335 1.00 98.44 262 LEU A O 1
ATOM 2102 N N . ARG A 1 263 ? -1.335 15.243 13.037 1.00 97.25 263 ARG A N 1
ATOM 2103 C CA . ARG A 1 263 ? -1.696 16.644 12.744 1.00 97.25 263 ARG A CA 1
ATOM 2104 C C . ARG A 1 263 ? -2.515 16.771 11.459 1.00 97.25 263 ARG A C 1
ATOM 2106 O O . ARG A 1 263 ? -3.444 17.567 11.405 1.00 97.25 263 ARG A O 1
ATOM 2113 N N . LEU A 1 264 ? -2.190 15.983 10.434 1.00 97.38 264 LEU A N 1
ATOM 2114 C CA . LEU A 1 264 ? -2.857 16.026 9.130 1.00 97.38 264 LEU A CA 1
ATOM 2115 C C . LEU A 1 264 ? -4.331 15.586 9.185 1.00 97.38 264 LEU A C 1
ATOM 2117 O O . LEU A 1 264 ? -5.150 16.063 8.400 1.00 97.38 264 LEU A O 1
ATOM 2121 N N . PHE A 1 265 ? -4.666 14.672 10.097 1.00 98.25 265 PHE A N 1
ATOM 2122 C CA . PHE A 1 265 ? -6.010 14.107 10.245 1.00 98.25 265 PHE A CA 1
ATOM 2123 C C . PHE A 1 265 ? -6.781 14.668 11.457 1.00 98.25 265 PHE A C 1
ATOM 2125 O O . PHE A 1 265 ? -7.840 14.135 11.809 1.00 98.25 265 PHE A O 1
ATOM 2132 N N . ASP A 1 266 ? -6.296 15.746 12.090 1.00 95.44 266 ASP A N 1
ATOM 2133 C CA . ASP A 1 266 ? -6.949 16.370 13.247 1.00 95.44 266 ASP A CA 1
ATOM 2134 C C . ASP A 1 266 ? -6.832 17.915 13.314 1.00 95.44 266 ASP A C 1
ATOM 2136 O O . ASP A 1 266 ? -5.855 18.432 13.861 1.00 95.44 266 ASP A O 1
ATOM 2140 N N . PRO A 1 267 ? -7.842 18.672 12.829 1.00 95.38 267 PRO A N 1
ATOM 2141 C CA . PRO A 1 267 ? -8.971 18.210 12.020 1.00 95.38 267 PRO A CA 1
ATOM 2142 C C . PRO A 1 267 ? -8.528 17.880 10.589 1.00 95.38 267 PRO A C 1
ATOM 2144 O O . PRO A 1 267 ? -7.674 18.558 10.020 1.00 95.38 267 PRO A O 1
ATOM 2147 N N . PHE A 1 268 ? -9.145 16.867 9.975 1.00 98.00 268 PHE A N 1
ATOM 2148 C CA . PHE A 1 268 ? -8.867 16.545 8.577 1.00 98.00 268 PHE A CA 1
ATOM 2149 C C . PHE A 1 268 ? -9.420 17.628 7.643 1.00 98.00 268 PHE A C 1
ATOM 2151 O O . PHE A 1 268 ? -10.589 18.004 7.730 1.00 98.00 268 PHE A O 1
ATOM 2158 N N . GLN A 1 269 ? -8.588 18.092 6.711 1.00 96.94 269 GLN A N 1
ATOM 2159 C CA . GLN A 1 269 ? -8.987 19.023 5.658 1.00 96.94 269 GLN A CA 1
ATOM 2160 C C . GLN A 1 269 ? -8.908 18.325 4.293 1.00 96.94 269 GLN A C 1
ATOM 2162 O O . GLN A 1 269 ? -7.797 18.052 3.816 1.00 96.94 269 GLN A O 1
ATOM 2167 N N . PRO A 1 270 ? -10.057 18.048 3.644 1.00 97.50 270 PRO A N 1
ATOM 2168 C CA . PRO A 1 270 ? -10.081 17.538 2.279 1.00 97.50 270 PRO A CA 1
ATOM 2169 C C . PRO A 1 270 ? -9.341 18.468 1.310 1.00 97.50 270 PRO A C 1
ATOM 2171 O O . PRO A 1 270 ? -9.138 19.650 1.597 1.00 97.50 270 PRO A O 1
ATOM 2174 N N . LEU A 1 271 ? -8.929 17.937 0.163 1.00 98.06 271 LEU A N 1
ATOM 2175 C CA . LEU A 1 271 ? -8.367 18.732 -0.922 1.00 98.06 271 LEU A CA 1
ATOM 2176 C C . LEU A 1 271 ? -9.424 19.690 -1.480 1.00 98.06 271 LEU A C 1
ATOM 2178 O O . LEU A 1 271 ? -10.574 19.301 -1.699 1.00 98.06 271 LEU A O 1
ATOM 2182 N N . SER A 1 272 ? -9.016 20.924 -1.768 1.00 97.94 272 SER A N 1
ATOM 2183 C CA . SER A 1 272 ? -9.807 21.839 -2.589 1.00 97.94 272 SER A CA 1
ATOM 2184 C C . SER A 1 272 ? -9.807 21.406 -4.063 1.00 97.94 272 SER A C 1
ATOM 2186 O O . SER A 1 272 ? -9.023 20.552 -4.489 1.00 97.94 272 SER A O 1
ATOM 2188 N N . ALA A 1 273 ? -10.671 22.020 -4.876 1.00 97.75 273 ALA A N 1
ATOM 2189 C CA . ALA A 1 273 ? -10.683 21.780 -6.319 1.00 97.75 273 ALA A CA 1
ATOM 2190 C C . ALA A 1 273 ? -9.354 22.196 -6.981 1.00 97.75 273 ALA A C 1
ATOM 2192 O O . ALA A 1 273 ? -8.852 21.502 -7.864 1.00 97.75 273 ALA A O 1
ATOM 2193 N N . GLU A 1 274 ? -8.759 23.298 -6.524 1.00 97.94 274 GLU A N 1
ATOM 2194 C CA . GLU A 1 274 ? -7.466 23.799 -6.991 1.00 97.94 274 GLU A CA 1
ATOM 2195 C C . GLU A 1 274 ? -6.325 22.853 -6.604 1.00 97.94 274 GLU A C 1
ATOM 2197 O O . GLU A 1 274 ? -5.440 22.588 -7.415 1.00 97.94 274 GLU A O 1
ATOM 2202 N N . GLU A 1 275 ? -6.359 22.309 -5.386 1.00 98.25 275 GLU A N 1
ATOM 2203 C CA . GLU A 1 275 ? -5.394 21.312 -4.923 1.00 98.25 275 GLU A CA 1
ATOM 2204 C C . GLU A 1 275 ? -5.526 19.989 -5.691 1.00 98.25 275 GLU A C 1
ATOM 2206 O O . GLU A 1 275 ? -4.523 19.390 -6.075 1.00 98.25 275 GLU A O 1
ATOM 2211 N N . ALA A 1 276 ? -6.749 19.546 -5.989 1.00 98.00 276 ALA A N 1
ATOM 2212 C CA . ALA A 1 276 ? -6.968 18.371 -6.829 1.00 98.00 276 ALA A CA 1
ATOM 2213 C C . ALA A 1 276 ? -6.404 18.574 -8.249 1.00 98.00 276 ALA A C 1
ATOM 2215 O O . ALA A 1 276 ? -5.781 17.669 -8.807 1.00 98.00 276 ALA A O 1
ATOM 2216 N N . GLU A 1 277 ? -6.564 19.767 -8.826 1.00 98.12 277 GLU A N 1
ATOM 2217 C CA . GLU A 1 277 ? -5.985 20.103 -10.131 1.00 98.12 277 GLU A CA 1
ATOM 2218 C C . GLU A 1 277 ? -4.452 20.225 -10.078 1.00 98.12 277 GLU A C 1
ATOM 2220 O O . GLU A 1 277 ? -3.756 19.817 -11.012 1.00 98.12 277 GLU A O 1
ATOM 2225 N N . LEU A 1 278 ? -3.896 20.712 -8.964 1.00 98.38 278 LEU A N 1
ATOM 2226 C CA . LEU A 1 278 ? -2.453 20.713 -8.718 1.00 98.38 278 LEU A CA 1
ATOM 2227 C C . LEU A 1 278 ? -1.873 19.293 -8.774 1.00 98.38 278 LEU A C 1
ATOM 2229 O O . LEU A 1 278 ? -0.833 19.091 -9.402 1.00 98.38 278 LEU A O 1
ATOM 2233 N N . LEU A 1 279 ? -2.548 18.305 -8.178 1.00 98.56 279 LEU A N 1
ATOM 2234 C CA . LEU A 1 279 ? -2.089 16.914 -8.220 1.00 98.56 279 LEU A CA 1
ATOM 2235 C C . LEU A 1 279 ? -2.137 16.326 -9.633 1.00 98.56 279 LEU A C 1
ATOM 2237 O O . LEU A 1 279 ? -1.206 15.624 -10.021 1.00 98.56 279 LEU A O 1
ATOM 2241 N N . LYS A 1 280 ? -3.133 16.675 -10.456 1.00 98.19 280 LYS A N 1
ATOM 2242 C CA . LYS A 1 280 ? -3.130 16.281 -11.879 1.00 98.19 280 LYS A CA 1
ATOM 2243 C C . LYS A 1 280 ? -1.940 16.873 -12.630 1.00 98.19 280 LYS A C 1
ATOM 2245 O O . LYS A 1 280 ? -1.297 16.179 -13.414 1.00 98.19 280 LYS A O 1
ATOM 2250 N N . ARG A 1 281 ? -1.600 18.138 -12.360 1.00 98.19 281 ARG A N 1
ATOM 2251 C CA . ARG A 1 281 ? -0.401 18.778 -12.926 1.00 98.19 281 ARG A CA 1
ATOM 2252 C C . ARG A 1 281 ? 0.881 18.094 -12.454 1.00 98.19 281 ARG A C 1
ATOM 2254 O O . ARG A 1 281 ? 1.782 17.909 -13.264 1.00 98.19 281 ARG A O 1
ATOM 2261 N N . ALA A 1 282 ? 0.958 17.684 -11.188 1.00 98.06 282 ALA A N 1
ATOM 2262 C CA . ALA A 1 282 ? 2.083 16.906 -10.671 1.00 98.06 282 ALA A CA 1
ATOM 2263 C C . ALA A 1 282 ? 2.252 15.572 -11.420 1.00 98.06 282 ALA A C 1
ATOM 2265 O O . ALA A 1 282 ? 3.366 15.231 -11.815 1.00 98.06 282 ALA A O 1
ATOM 2266 N N . VAL A 1 283 ? 1.155 14.854 -11.688 1.00 98.00 283 VAL A N 1
ATOM 2267 C CA . VAL A 1 283 ? 1.172 13.638 -12.523 1.00 98.00 283 VAL A CA 1
ATOM 2268 C C . VAL A 1 283 ? 1.626 13.943 -13.947 1.00 98.00 283 VAL A C 1
ATOM 2270 O O . VAL A 1 283 ? 2.503 13.255 -14.459 1.00 98.00 283 VAL A O 1
ATOM 2273 N N . ALA A 1 284 ? 1.114 15.009 -14.565 1.00 97.50 284 ALA A N 1
ATOM 2274 C CA . ALA A 1 284 ? 1.533 15.411 -15.906 1.00 97.50 284 ALA A CA 1
ATOM 2275 C C . ALA A 1 284 ? 3.037 15.727 -15.986 1.00 97.50 284 ALA A C 1
ATOM 2277 O O . ALA A 1 284 ? 3.683 15.351 -16.961 1.00 97.50 284 ALA A O 1
ATOM 2278 N N . VAL A 1 285 ? 3.614 16.358 -14.954 1.00 97.25 285 VAL A N 1
ATOM 2279 C CA . VAL A 1 285 ? 5.068 16.573 -14.864 1.00 97.25 285 VAL A CA 1
ATOM 2280 C C . VAL A 1 285 ? 5.802 15.233 -14.844 1.00 97.25 285 VAL A C 1
ATOM 2282 O O . VAL A 1 285 ? 6.701 15.038 -15.660 1.00 97.25 285 VAL A O 1
ATOM 2285 N N . MET A 1 286 ? 5.393 14.290 -13.986 1.00 96.00 286 MET A N 1
ATOM 2286 C CA . MET A 1 286 ? 6.013 12.958 -13.908 1.00 96.00 286 MET A CA 1
ATOM 2287 C C . MET A 1 286 ? 5.934 12.184 -15.230 1.00 96.00 286 MET A C 1
ATOM 2289 O O . MET A 1 286 ? 6.914 11.557 -15.623 1.00 96.00 286 MET A O 1
ATOM 2293 N N . GLU A 1 287 ? 4.804 12.247 -15.936 1.00 94.94 287 GLU A N 1
ATOM 2294 C CA . GLU A 1 287 ? 4.626 11.573 -17.230 1.00 94.94 287 GLU A CA 1
ATOM 2295 C C . GLU A 1 287 ? 5.315 12.299 -18.398 1.00 94.94 287 GLU A C 1
ATOM 2297 O O . GLU A 1 287 ? 5.529 11.700 -19.449 1.00 94.94 287 GLU A O 1
ATOM 2302 N N . SER A 1 288 ? 5.706 13.566 -18.222 1.00 95.50 288 SER A N 1
ATOM 2303 C CA . SER A 1 288 ? 6.455 14.339 -19.227 1.00 95.50 288 SER A CA 1
ATOM 2304 C C . SER A 1 288 ? 7.974 14.156 -19.161 1.00 95.50 288 SER A C 1
ATOM 2306 O O . SER A 1 288 ? 8.695 14.655 -20.029 1.00 95.50 288 SER A O 1
ATOM 2308 N N . LEU A 1 289 ? 8.470 13.457 -18.135 1.00 95.38 289 LEU A N 1
ATOM 2309 C CA . LEU A 1 289 ? 9.887 13.131 -17.990 1.00 95.38 289 LEU A CA 1
ATOM 2310 C C . LEU A 1 289 ? 10.384 12.310 -19.200 1.00 95.38 289 LEU A C 1
ATOM 2312 O O . LEU A 1 289 ? 9.579 11.692 -19.898 1.00 95.38 289 LEU A O 1
ATOM 2316 N N . PRO A 1 290 ? 11.706 12.255 -19.465 1.00 93.25 290 PRO A N 1
ATOM 2317 C CA . PRO A 1 290 ? 12.282 11.506 -20.589 1.00 93.25 290 PRO A CA 1
ATOM 2318 C C . PRO A 1 290 ? 12.267 9.979 -20.358 1.00 93.25 290 PRO A C 1
ATOM 2320 O O . PRO A 1 290 ? 13.305 9.311 -20.406 1.00 93.25 290 PRO A O 1
ATOM 2323 N N . LEU A 1 291 ? 11.080 9.439 -20.080 1.00 95.56 291 LEU A N 1
ATOM 2324 C CA . LEU A 1 291 ? 10.786 8.044 -19.790 1.00 95.56 291 LEU A CA 1
ATOM 2325 C C . LEU A 1 291 ? 10.950 7.175 -21.040 1.00 95.56 291 LEU A C 1
ATOM 2327 O O . LEU A 1 291 ? 10.757 7.612 -22.174 1.00 95.56 291 LEU A O 1
ATOM 2331 N N . ILE A 1 292 ? 11.257 5.901 -20.824 1.00 97.00 292 ILE A N 1
ATOM 2332 C CA . ILE A 1 292 ? 11.241 4.888 -21.874 1.00 97.00 292 ILE A CA 1
ATOM 2333 C C . ILE A 1 292 ? 9.775 4.510 -22.130 1.00 97.00 292 ILE A C 1
ATOM 2335 O O . ILE A 1 292 ? 9.115 4.073 -21.185 1.00 97.00 292 ILE A O 1
ATOM 2339 N N . PRO A 1 293 ? 9.244 4.607 -23.365 1.00 94.56 293 PRO A N 1
ATOM 2340 C CA . PRO A 1 293 ? 7.828 4.365 -23.664 1.00 94.56 293 PRO A CA 1
ATOM 2341 C C . PRO A 1 293 ? 7.496 2.860 -23.717 1.00 94.56 293 PRO A C 1
ATOM 2343 O O . PRO A 1 293 ? 6.982 2.336 -24.703 1.00 94.56 293 PRO A O 1
ATOM 2346 N N . CYS A 1 294 ? 7.854 2.124 -22.665 1.00 94.50 294 CYS A N 1
ATOM 2347 C CA . CYS A 1 294 ? 7.592 0.700 -22.522 1.00 94.50 294 CYS A CA 1
ATOM 2348 C C . CYS A 1 294 ? 6.201 0.469 -21.936 1.00 94.50 294 CYS A C 1
ATOM 2350 O O . CYS A 1 294 ? 5.853 1.043 -20.912 1.00 94.50 294 CYS A O 1
ATOM 2352 N N . THR A 1 295 ? 5.439 -0.439 -22.541 1.00 90.69 295 THR A N 1
ATOM 2353 C CA . THR A 1 295 ? 4.110 -0.840 -22.053 1.00 90.69 295 THR A CA 1
ATOM 2354 C C . THR A 1 295 ? 4.141 -2.063 -21.137 1.00 90.69 295 THR A C 1
ATOM 2356 O O . THR A 1 295 ? 3.093 -2.582 -20.775 1.00 90.69 295 THR A O 1
ATOM 2359 N N . GLY A 1 296 ? 5.323 -2.608 -20.828 1.00 92.19 296 GLY A N 1
ATOM 2360 C CA . GLY A 1 296 ? 5.442 -3.793 -19.973 1.00 92.19 296 GLY A CA 1
ATOM 2361 C C . GLY A 1 296 ? 4.919 -5.106 -20.578 1.00 92.19 296 GLY A C 1
ATOM 2362 O O . GLY A 1 296 ? 4.969 -6.124 -19.903 1.00 92.19 296 GLY A O 1
ATOM 2363 N N . CYS A 1 297 ? 4.502 -5.137 -21.854 1.00 92.31 297 CYS A N 1
ATOM 2364 C CA . CYS A 1 297 ? 3.915 -6.324 -22.515 1.00 92.31 297 CYS A CA 1
ATOM 2365 C C . CYS A 1 297 ? 4.796 -7.588 -22.526 1.00 92.31 297 CYS A C 1
ATOM 2367 O O . CYS A 1 297 ? 4.322 -8.677 -22.830 1.00 92.31 297 CYS A O 1
ATOM 2369 N N . ASN A 1 298 ? 6.092 -7.437 -22.247 1.00 93.19 298 ASN A N 1
ATOM 2370 C CA . ASN A 1 298 ? 7.072 -8.514 -22.149 1.00 93.19 298 ASN A CA 1
ATOM 2371 C C . ASN A 1 298 ? 7.238 -9.403 -23.402 1.00 93.19 298 ASN A C 1
ATOM 2373 O O . ASN A 1 298 ? 7.863 -10.456 -23.321 1.00 93.19 298 ASN A O 1
ATOM 2377 N N . TYR A 1 299 ? 6.803 -8.960 -24.589 1.00 93.88 299 TYR A N 1
ATOM 2378 C CA . TYR A 1 299 ? 7.061 -9.670 -25.859 1.00 93.88 299 TYR A CA 1
ATOM 2379 C C . TYR A 1 299 ? 8.555 -9.817 -26.196 1.00 93.88 299 TYR A C 1
ATOM 2381 O O . TYR A 1 299 ? 8.945 -10.658 -26.998 1.00 93.88 299 TYR A O 1
ATOM 2389 N N . CYS A 1 300 ? 9.413 -9.018 -25.559 1.00 93.50 300 CYS A N 1
ATOM 2390 C CA . CYS A 1 300 ? 10.868 -9.133 -25.644 1.00 93.50 300 CYS A CA 1
ATOM 2391 C C . CYS A 1 300 ? 11.482 -10.132 -24.638 1.00 93.50 300 CYS A C 1
ATOM 2393 O O . CYS A 1 300 ? 12.708 -10.190 -24.533 1.00 93.50 300 CYS A O 1
ATOM 2395 N N . GLY A 1 301 ? 10.663 -10.901 -23.909 1.00 91.56 301 GLY A N 1
ATOM 2396 C CA . GLY A 1 301 ? 11.088 -11.782 -22.815 1.00 91.56 301 GLY A CA 1
ATOM 2397 C C . GLY A 1 301 ? 11.977 -12.963 -23.223 1.00 91.56 301 GLY A C 1
ATOM 2398 O O . GLY A 1 301 ? 12.768 -13.428 -22.406 1.00 91.56 301 GLY A O 1
ATOM 2399 N N . ASP A 1 302 ? 11.940 -13.395 -24.488 1.00 93.38 302 ASP A N 1
ATOM 2400 C CA . ASP A 1 302 ? 12.729 -14.528 -25.007 1.00 93.38 302 ASP A CA 1
ATOM 2401 C C . ASP A 1 302 ? 14.188 -14.150 -25.335 1.00 93.38 302 ASP A C 1
ATOM 2403 O O . ASP A 1 302 ? 14.703 -14.408 -26.438 1.00 93.38 302 ASP A O 1
ATOM 2407 N N . CYS A 1 303 ? 14.853 -13.487 -24.389 1.00 96.25 303 CYS A N 1
ATOM 2408 C CA . CYS A 1 303 ? 16.245 -13.085 -24.504 1.00 96.25 303 CYS A CA 1
ATOM 2409 C C . CYS A 1 303 ? 17.179 -14.286 -24.251 1.00 96.25 303 CYS A C 1
ATOM 2411 O O . CYS A 1 303 ? 17.096 -14.898 -23.189 1.00 96.25 303 CYS A O 1
ATOM 2413 N N . PRO A 1 304 ? 18.152 -14.589 -25.137 1.00 96.00 304 PRO A N 1
ATOM 2414 C CA . PRO A 1 304 ? 19.079 -15.719 -24.958 1.00 96.00 304 PRO A CA 1
ATOM 2415 C C . PRO A 1 304 ? 20.020 -15.578 -23.748 1.00 96.00 304 PRO A C 1
ATOM 2417 O O . PRO A 1 304 ? 20.756 -16.506 -23.418 1.00 96.00 304 PRO A O 1
ATOM 2420 N N . LYS A 1 305 ? 20.039 -14.401 -23.119 1.00 97.25 305 LYS A N 1
ATOM 2421 C CA . LYS A 1 305 ? 20.816 -14.084 -21.916 1.00 97.25 305 LYS A CA 1
ATOM 2422 C C . LYS A 1 305 ? 19.932 -13.842 -20.694 1.00 97.25 305 LYS A C 1
ATOM 2424 O O . LYS A 1 305 ? 20.432 -13.394 -19.675 1.00 97.25 305 LYS A O 1
ATOM 2429 N N . ASN A 1 306 ? 18.631 -14.129 -20.800 1.00 95.44 306 ASN A N 1
ATOM 2430 C CA . ASN A 1 306 ? 17.647 -13.929 -19.734 1.00 95.44 306 ASN A CA 1
ATOM 2431 C C . ASN A 1 306 ? 17.601 -12.483 -19.200 1.00 95.44 306 ASN A C 1
ATOM 2433 O O . ASN A 1 306 ? 17.273 -12.251 -18.038 1.00 95.44 306 ASN A O 1
ATOM 2437 N N . VAL A 1 307 ? 17.918 -11.498 -20.051 1.00 97.38 307 VAL A N 1
ATOM 2438 C CA . VAL A 1 307 ? 17.803 -10.077 -19.695 1.00 97.38 307 VAL A CA 1
ATOM 2439 C C . VAL A 1 307 ? 16.333 -9.731 -19.484 1.00 97.38 307 VAL A C 1
ATOM 2441 O O . VAL A 1 307 ? 15.520 -9.875 -20.399 1.00 97.38 307 VAL A O 1
ATOM 2444 N N . ARG A 1 308 ? 15.996 -9.207 -18.305 1.00 97.38 308 ARG A N 1
ATOM 2445 C CA . ARG A 1 308 ? 14.635 -8.775 -17.957 1.00 97.38 308 ARG A CA 1
ATOM 2446 C C . ARG A 1 308 ? 14.407 -7.332 -18.405 1.00 97.38 308 ARG A C 1
ATOM 2448 O O . ARG A 1 308 ? 14.423 -6.403 -17.603 1.00 97.38 308 ARG A O 1
ATOM 2455 N N . ILE A 1 309 ? 14.229 -7.152 -19.711 1.00 97.25 309 ILE A N 1
ATOM 2456 C CA . ILE A 1 309 ? 14.181 -5.836 -20.373 1.00 97.25 309 ILE A CA 1
ATOM 2457 C C . ILE A 1 309 ? 13.044 -4.962 -19.828 1.00 97.25 309 ILE A C 1
ATOM 2459 O O . ILE A 1 309 ? 13.284 -3.830 -19.415 1.00 97.25 309 ILE A O 1
ATOM 2463 N N . SER A 1 310 ? 11.820 -5.494 -19.794 1.00 96.12 310 SER A N 1
ATOM 2464 C CA . SER A 1 310 ? 10.633 -4.793 -19.283 1.00 96.12 310 SER A CA 1
ATOM 2465 C C . SER A 1 310 ? 10.821 -4.347 -17.830 1.00 96.12 310 SER A C 1
ATOM 2467 O O . SER A 1 310 ? 10.557 -3.194 -17.502 1.00 96.12 310 SER A O 1
ATOM 2469 N N . SER A 1 311 ? 11.363 -5.227 -16.980 1.00 96.75 311 SER A N 1
ATOM 2470 C CA . SER A 1 311 ? 11.663 -4.922 -15.577 1.00 96.75 311 SER A CA 1
ATOM 2471 C C . SER A 1 311 ? 12.729 -3.831 -15.426 1.00 96.75 311 SER A C 1
ATOM 2473 O O . SER A 1 311 ? 12.581 -2.958 -14.579 1.00 96.75 311 SER A O 1
ATOM 2475 N N . ALA A 1 312 ? 13.777 -3.837 -16.256 1.00 97.19 312 ALA A N 1
ATOM 2476 C CA . ALA A 1 312 ? 14.803 -2.795 -16.230 1.00 97.19 312 ALA A CA 1
ATOM 2477 C C . ALA A 1 312 ? 14.252 -1.425 -16.657 1.00 97.19 312 ALA A C 1
ATOM 2479 O O . ALA A 1 312 ? 14.596 -0.408 -16.058 1.00 97.19 312 ALA A O 1
ATOM 2480 N N . PHE A 1 313 ? 13.386 -1.398 -17.674 1.00 97.75 313 PHE A N 1
ATOM 2481 C CA . PHE A 1 313 ? 12.758 -0.165 -18.157 1.00 97.75 313 PHE A CA 1
ATOM 2482 C C . PHE A 1 313 ? 11.785 0.407 -17.127 1.00 97.75 313 PHE A C 1
ATOM 2484 O O . PHE A 1 313 ? 11.819 1.607 -16.864 1.00 97.75 313 PHE A O 1
ATOM 2491 N N . GLU A 1 314 ? 10.981 -0.448 -16.492 1.00 95.50 314 GLU A N 1
ATOM 2492 C CA . GLU A 1 314 ? 10.101 -0.038 -15.397 1.00 95.50 314 GLU A CA 1
ATOM 2493 C C . GLU A 1 314 ? 10.901 0.488 -14.199 1.00 95.50 314 GLU A C 1
ATOM 2495 O O . GLU A 1 314 ? 10.593 1.555 -13.672 1.00 95.50 314 GLU A O 1
ATOM 2500 N N . ALA A 1 315 ? 11.981 -0.200 -13.810 1.00 95.75 315 ALA A N 1
ATOM 2501 C CA . ALA A 1 315 ? 12.861 0.259 -12.740 1.00 95.75 315 ALA A CA 1
ATOM 2502 C C . ALA A 1 315 ? 13.431 1.655 -13.034 1.00 95.75 315 ALA A C 1
ATOM 2504 O O . ALA A 1 315 ? 13.349 2.533 -12.177 1.00 95.75 315 ALA A O 1
ATOM 2505 N N . TYR A 1 316 ? 13.946 1.876 -14.247 1.00 97.06 316 TYR A N 1
ATOM 2506 C CA . TYR A 1 316 ? 14.473 3.170 -14.681 1.00 97.06 316 TYR A CA 1
ATOM 2507 C C . TYR A 1 316 ? 13.411 4.275 -14.681 1.00 97.06 316 TYR A C 1
ATOM 2509 O O . TYR A 1 316 ? 13.618 5.330 -14.080 1.00 97.06 316 TYR A O 1
ATOM 2517 N N . ASN A 1 317 ? 12.251 4.026 -15.292 1.00 96.19 317 ASN A N 1
ATOM 2518 C CA . ASN A 1 317 ? 11.154 4.991 -15.337 1.00 96.19 317 ASN A CA 1
ATOM 2519 C C . ASN A 1 317 ? 10.644 5.337 -13.936 1.00 96.19 317 ASN A C 1
ATOM 2521 O O . ASN A 1 317 ? 10.449 6.510 -13.620 1.00 96.19 317 ASN A O 1
ATOM 2525 N N . SER A 1 318 ? 10.467 4.332 -13.075 1.00 94.31 318 SER A N 1
ATOM 2526 C CA . SER A 1 318 ? 10.093 4.536 -11.676 1.00 94.31 318 SER A CA 1
ATOM 2527 C C . SER A 1 318 ? 11.135 5.377 -10.938 1.00 94.31 318 SER A C 1
ATOM 2529 O O . SER A 1 318 ? 10.752 6.287 -10.210 1.00 94.31 318 SER A O 1
ATOM 2531 N N . CYS A 1 319 ? 12.431 5.105 -11.115 1.00 94.56 319 CYS A N 1
ATOM 2532 C CA . CYS A 1 319 ? 13.492 5.890 -10.484 1.00 94.56 319 CYS A CA 1
ATOM 2533 C C . CYS A 1 319 ? 13.462 7.360 -10.919 1.00 94.56 319 CYS A C 1
ATOM 2535 O O . CYS A 1 319 ? 13.659 8.237 -10.082 1.00 94.56 319 CYS A O 1
ATOM 2537 N N . MET A 1 320 ? 13.178 7.635 -12.195 1.00 94.62 320 MET A N 1
ATOM 2538 C CA . MET A 1 320 ? 13.059 9.010 -12.687 1.00 94.62 320 MET A CA 1
ATOM 2539 C C . MET A 1 320 ? 11.828 9.734 -12.140 1.00 94.62 320 MET A C 1
ATOM 2541 O O . MET A 1 320 ? 11.940 10.887 -11.734 1.00 94.62 320 MET A O 1
ATOM 2545 N N . ARG A 1 321 ? 10.663 9.077 -12.085 1.00 95.00 321 ARG A N 1
ATOM 2546 C CA . ARG A 1 321 ? 9.434 9.700 -11.555 1.00 95.00 321 ARG A CA 1
ATOM 2547 C C . ARG A 1 321 ? 9.533 10.056 -10.071 1.00 95.00 321 ARG A C 1
ATOM 2549 O O . ARG A 1 321 ? 8.955 11.056 -9.652 1.00 95.00 321 ARG A O 1
ATOM 2556 N N . PHE A 1 322 ? 10.249 9.249 -9.289 1.00 94.19 322 PHE A N 1
ATOM 2557 C CA . PHE A 1 322 ? 10.225 9.301 -7.824 1.00 94.19 322 PHE A CA 1
ATOM 2558 C C . PHE A 1 322 ? 11.591 9.584 -7.191 1.00 94.19 322 PHE A C 1
ATOM 2560 O O . PHE A 1 322 ? 11.907 8.990 -6.167 1.00 94.19 322 PHE A O 1
ATOM 2567 N N . ASP A 1 323 ? 12.411 10.430 -7.828 1.00 91.88 323 ASP A N 1
ATOM 2568 C CA . ASP A 1 323 ? 13.725 10.890 -7.328 1.00 91.88 323 ASP A CA 1
ATOM 2569 C C . ASP A 1 323 ? 14.587 9.775 -6.696 1.00 91.88 323 ASP A C 1
ATOM 2571 O O . ASP A 1 323 ? 15.230 9.921 -5.660 1.00 91.88 323 ASP A O 1
ATOM 2575 N N . GLN A 1 324 ? 14.560 8.603 -7.331 1.00 92.50 324 GLN A N 1
ATOM 2576 C CA . GLN A 1 324 ? 15.106 7.341 -6.820 1.00 92.50 324 GLN A CA 1
ATOM 2577 C C . GLN A 1 324 ? 16.254 6.840 -7.697 1.00 92.50 324 GLN A C 1
ATOM 2579 O O . GLN A 1 324 ? 16.569 5.650 -7.728 1.00 92.50 324 GLN A O 1
ATOM 2584 N N . MET A 1 325 ? 16.889 7.740 -8.452 1.00 93.00 325 MET A N 1
ATOM 2585 C CA . MET A 1 325 ? 17.975 7.379 -9.361 1.00 93.00 325 MET A CA 1
ATOM 2586 C C . MET A 1 325 ? 19.152 6.739 -8.624 1.00 93.00 325 MET A C 1
ATOM 2588 O O . MET A 1 325 ? 19.697 5.769 -9.139 1.00 93.00 325 MET A O 1
ATOM 2592 N N . ALA A 1 326 ? 19.471 7.178 -7.402 1.00 91.88 326 ALA A N 1
ATOM 2593 C CA . ALA A 1 326 ? 20.515 6.571 -6.569 1.00 91.88 326 ALA A CA 1
ATOM 2594 C C . ALA A 1 326 ? 20.313 5.057 -6.334 1.00 91.88 326 ALA A C 1
ATOM 2596 O O . ALA A 1 326 ? 21.285 4.308 -6.248 1.00 91.88 326 ALA A O 1
ATOM 2597 N N . ASP A 1 327 ? 19.063 4.583 -6.323 1.00 91.94 327 ASP A N 1
ATOM 2598 C CA . ASP A 1 327 ? 18.724 3.169 -6.123 1.00 91.94 327 ASP A CA 1
ATOM 2599 C C . ASP A 1 327 ? 18.707 2.357 -7.428 1.00 91.94 327 ASP A C 1
ATOM 2601 O O . ASP A 1 327 ? 18.532 1.133 -7.402 1.00 91.94 327 ASP A O 1
ATOM 2605 N N . LEU A 1 328 ? 18.878 3.006 -8.587 1.00 94.94 328 LEU A N 1
ATOM 2606 C CA . LEU A 1 328 ? 18.728 2.378 -9.901 1.00 94.94 328 LEU A CA 1
ATOM 2607 C C . LEU A 1 328 ? 19.618 1.141 -10.043 1.00 94.94 328 LEU A C 1
ATOM 2609 O O . LEU A 1 328 ? 19.155 0.097 -10.503 1.00 94.94 328 LEU A O 1
ATOM 2613 N N . ARG A 1 329 ? 20.877 1.227 -9.594 1.00 93.94 329 ARG A N 1
ATOM 2614 C CA . ARG A 1 329 ? 21.831 0.112 -9.650 1.00 93.94 329 ARG A CA 1
ATOM 2615 C C . ARG A 1 329 ? 21.327 -1.117 -8.893 1.00 93.94 329 ARG A C 1
ATOM 2617 O O . ARG A 1 329 ? 21.414 -2.228 -9.413 1.00 93.94 329 ARG A O 1
ATOM 2624 N N . ALA A 1 330 ? 20.798 -0.926 -7.687 1.00 93.75 330 ALA A N 1
ATOM 2625 C CA . ALA A 1 330 ? 20.248 -2.016 -6.888 1.00 93.75 330 ALA A CA 1
ATOM 2626 C C . ALA A 1 330 ? 18.985 -2.594 -7.548 1.00 93.75 330 ALA A C 1
ATOM 2628 O O . ALA A 1 330 ? 18.833 -3.811 -7.655 1.00 93.75 330 ALA A O 1
ATOM 2629 N N . ARG A 1 331 ? 18.111 -1.730 -8.077 1.00 93.12 331 ARG A N 1
ATOM 2630 C CA . ARG A 1 331 ? 16.846 -2.134 -8.712 1.00 93.12 331 ARG A CA 1
ATOM 2631 C C . ARG A 1 331 ? 17.029 -2.957 -9.986 1.00 93.12 331 ARG A C 1
ATOM 2633 O O . ARG A 1 331 ? 16.245 -3.868 -10.240 1.00 93.12 331 ARG A O 1
ATOM 2640 N N . ILE A 1 332 ? 18.066 -2.681 -10.772 1.00 95.94 332 ILE A N 1
ATOM 2641 C CA . ILE A 1 332 ? 18.343 -3.411 -12.020 1.00 95.94 332 ILE A CA 1
ATOM 2642 C C . ILE A 1 332 ? 19.270 -4.618 -11.830 1.00 95.94 332 ILE A C 1
ATOM 2644 O O . ILE A 1 332 ? 19.519 -5.342 -12.794 1.00 95.94 332 ILE A O 1
ATOM 2648 N N . GLN A 1 333 ? 19.778 -4.865 -10.618 1.00 93.69 333 GLN A N 1
ATOM 2649 C CA . GLN A 1 333 ? 20.785 -5.901 -10.357 1.00 93.69 333 GLN A CA 1
ATOM 2650 C C . GLN A 1 333 ? 20.330 -7.298 -10.804 1.00 93.69 333 GLN A C 1
ATOM 2652 O O . GLN A 1 333 ? 21.110 -8.059 -11.369 1.00 93.69 333 GLN A O 1
ATOM 2657 N N . THR A 1 334 ? 19.052 -7.622 -10.603 1.00 94.38 334 THR A N 1
ATOM 2658 C CA . THR A 1 334 ? 18.457 -8.915 -10.991 1.00 94.38 334 THR A CA 1
ATOM 2659 C C . THR A 1 334 ? 17.935 -8.934 -12.429 1.00 94.38 334 THR A C 1
ATOM 2661 O O . THR A 1 334 ? 17.352 -9.924 -12.867 1.00 94.38 334 THR A O 1
ATOM 2664 N N . CYS A 1 335 ? 18.109 -7.842 -13.179 1.00 96.31 335 CYS A N 1
ATOM 2665 C CA . CYS A 1 335 ? 17.632 -7.740 -14.555 1.00 96.31 335 CYS A CA 1
ATOM 2666 C C . CYS A 1 335 ? 18.645 -8.250 -15.586 1.00 96.31 335 CYS A C 1
ATOM 2668 O O . CYS A 1 335 ? 18.290 -8.347 -16.760 1.00 96.31 335 CYS A O 1
ATOM 2670 N N . HIS A 1 336 ? 19.878 -8.572 -15.175 1.00 94.94 336 HIS A N 1
ATOM 2671 C CA . HIS A 1 336 ? 20.926 -9.125 -16.044 1.00 94.94 336 HIS A CA 1
ATOM 2672 C C . HIS A 1 336 ? 21.279 -8.241 -17.252 1.00 94.94 336 HIS A C 1
ATOM 2674 O O . HIS A 1 336 ? 21.782 -8.717 -18.263 1.00 94.94 336 HIS A O 1
ATOM 2680 N N . ILE A 1 337 ? 21.030 -6.929 -17.179 1.00 95.62 337 ILE A N 1
ATOM 2681 C CA . ILE A 1 337 ? 21.194 -6.034 -18.337 1.00 95.62 337 ILE A CA 1
ATOM 2682 C C . ILE A 1 337 ? 22.643 -5.947 -18.844 1.00 95.62 337 ILE A C 1
ATOM 2684 O O . ILE A 1 337 ? 22.848 -5.740 -20.038 1.00 95.62 337 ILE A O 1
ATOM 2688 N N . ALA A 1 338 ? 23.632 -6.168 -17.969 1.00 94.50 338 ALA A N 1
ATOM 2689 C CA . ALA A 1 338 ? 25.054 -6.225 -18.322 1.00 94.50 338 ALA A CA 1
ATOM 2690 C C . ALA A 1 338 ? 25.417 -7.450 -19.186 1.00 94.50 338 ALA A C 1
ATOM 2692 O O . ALA A 1 338 ? 26.417 -7.421 -19.896 1.00 94.50 338 ALA A O 1
ATOM 2693 N N . ASP A 1 339 ? 24.585 -8.496 -19.183 1.00 96.38 339 ASP A N 1
ATOM 2694 C CA . ASP A 1 339 ? 24.802 -9.722 -19.960 1.00 96.38 339 ASP A CA 1
ATOM 2695 C C . ASP A 1 339 ? 24.314 -9.594 -21.418 1.00 96.38 339 ASP A C 1
ATOM 2697 O O . ASP A 1 339 ? 24.399 -10.545 -22.204 1.00 96.38 339 ASP A O 1
ATOM 2701 N N . CYS A 1 340 ? 23.770 -8.433 -21.803 1.00 96.81 340 CYS A N 1
ATOM 2702 C CA . CYS A 1 340 ? 23.236 -8.186 -23.138 1.00 96.81 340 CYS A CA 1
ATOM 2703 C C . CYS A 1 340 ? 24.323 -8.305 -24.223 1.00 96.81 340 CYS A C 1
ATOM 2705 O O . CYS A 1 340 ? 25.289 -7.552 -24.248 1.00 96.81 340 CYS A O 1
ATOM 2707 N N . ILE A 1 341 ? 24.109 -9.206 -25.189 1.00 96.88 341 ILE A N 1
ATOM 2708 C CA . ILE A 1 341 ? 25.001 -9.425 -26.348 1.00 96.88 341 ILE A CA 1
ATOM 2709 C C . ILE A 1 341 ? 24.588 -8.640 -27.602 1.00 96.88 341 ILE A C 1
ATOM 2711 O O . ILE A 1 341 ? 25.029 -8.950 -28.704 1.00 96.88 341 ILE A O 1
ATOM 2715 N N . GLU A 1 342 ? 23.663 -7.690 -27.462 1.00 96.94 342 GLU A N 1
ATOM 2716 C CA . GLU A 1 342 ? 23.225 -6.797 -28.544 1.00 96.94 342 GLU A CA 1
ATOM 2717 C C . GLU A 1 342 ? 22.674 -7.482 -29.813 1.00 96.94 342 GLU A C 1
ATOM 2719 O O . GLU A 1 342 ? 22.642 -6.880 -30.887 1.00 96.94 342 GLU A O 1
ATOM 2724 N N . CYS A 1 343 ? 22.157 -8.711 -29.694 1.00 96.50 343 CYS A N 1
ATOM 2725 C CA . CYS A 1 343 ? 21.677 -9.503 -30.837 1.00 96.50 343 CYS A CA 1
ATOM 2726 C C . CYS A 1 343 ? 20.496 -8.886 -31.617 1.00 96.50 343 CYS A C 1
ATOM 2728 O O . CYS A 1 343 ? 20.222 -9.310 -32.734 1.00 96.50 343 CYS A O 1
ATOM 2730 N N . GLY A 1 344 ? 19.773 -7.919 -31.037 1.00 95.62 344 GLY A N 1
ATOM 2731 C CA . GLY A 1 344 ? 18.681 -7.186 -31.694 1.00 95.62 344 GLY A CA 1
ATOM 2732 C C . GLY A 1 344 ? 17.323 -7.901 -31.744 1.00 95.62 344 GLY A C 1
ATOM 2733 O O . GLY A 1 344 ? 16.333 -7.268 -32.095 1.00 95.62 344 GLY A O 1
ATOM 2734 N N . LYS A 1 345 ? 17.228 -9.174 -31.329 1.00 96.31 345 LYS A N 1
ATOM 2735 C CA . LYS A 1 345 ? 15.966 -9.950 -31.334 1.00 96.31 345 LYS A CA 1
ATOM 2736 C C . LYS A 1 345 ? 14.829 -9.258 -30.566 1.00 96.31 345 LYS A C 1
ATOM 2738 O O . LYS A 1 345 ? 13.677 -9.303 -30.974 1.00 96.31 345 LYS A O 1
ATOM 2743 N N . CYS A 1 346 ? 15.134 -8.604 -29.449 1.00 97.06 346 CYS A N 1
ATOM 2744 C CA . CYS A 1 346 ? 14.127 -7.907 -28.650 1.00 97.06 346 CYS A CA 1
ATOM 2745 C C . CYS A 1 346 ? 13.437 -6.763 -29.414 1.00 97.06 346 CYS A C 1
ATOM 2747 O O . CYS A 1 346 ? 12.236 -6.562 -29.249 1.00 97.06 346 CYS A O 1
ATOM 2749 N N . GLU A 1 347 ? 14.170 -6.041 -30.264 1.00 97.31 347 GLU A N 1
ATOM 2750 C CA . GLU A 1 347 ? 13.662 -4.881 -31.008 1.00 97.31 347 GLU A CA 1
ATOM 2751 C C . GLU A 1 347 ? 12.668 -5.309 -32.095 1.00 97.31 347 GLU A C 1
ATOM 2753 O O . GLU A 1 347 ? 11.678 -4.619 -32.320 1.00 97.31 347 GLU A O 1
ATOM 2758 N N . THR A 1 348 ? 12.852 -6.492 -32.698 1.00 95.69 348 THR A N 1
ATOM 2759 C CA . THR A 1 348 ? 11.909 -7.037 -33.694 1.00 95.69 348 THR A CA 1
ATOM 2760 C C . THR A 1 348 ? 10.576 -7.471 -33.087 1.00 95.69 348 THR A C 1
ATOM 2762 O O . THR A 1 348 ? 9.587 -7.583 -33.804 1.00 95.69 348 THR A O 1
ATOM 2765 N N . HIS A 1 349 ? 10.540 -7.725 -31.777 1.00 94.25 349 HIS A N 1
ATOM 2766 C CA . HIS A 1 349 ? 9.325 -8.086 -31.041 1.00 94.25 349 HIS A CA 1
ATOM 2767 C C . HIS A 1 349 ? 8.685 -6.891 -30.322 1.00 94.25 349 HIS A C 1
ATOM 2769 O O . HIS A 1 349 ? 7.619 -7.041 -29.727 1.00 94.25 349 HIS A O 1
ATOM 2775 N N . CYS A 1 350 ? 9.321 -5.715 -30.338 1.00 95.88 350 CYS A N 1
ATOM 2776 C CA . CYS A 1 350 ? 8.834 -4.551 -29.612 1.00 95.88 350 CYS A CA 1
ATOM 2777 C C . CYS A 1 350 ? 7.722 -3.843 -30.404 1.00 95.88 350 CYS A C 1
ATOM 2779 O O . CYS A 1 350 ? 8.016 -3.221 -31.426 1.00 95.88 350 CYS A O 1
ATOM 2781 N N . PRO A 1 351 ? 6.465 -3.841 -29.922 1.00 94.94 351 PRO A N 1
ATOM 2782 C CA . PRO A 1 351 ? 5.370 -3.169 -30.623 1.00 94.94 351 PRO A CA 1
ATOM 2783 C C . PRO A 1 351 ? 5.495 -1.640 -30.573 1.00 94.94 351 PRO A C 1
ATOM 2785 O O . PRO A 1 351 ? 4.875 -0.944 -31.363 1.00 94.94 351 PRO A O 1
ATOM 2788 N N . GLN A 1 352 ? 6.294 -1.118 -29.637 1.00 95.94 352 GLN A N 1
ATOM 2789 C CA . GLN A 1 352 ? 6.570 0.311 -29.476 1.00 95.94 352 GLN A CA 1
ATOM 2790 C C . GLN A 1 352 ? 7.803 0.762 -30.278 1.00 95.94 352 GLN A C 1
ATOM 2792 O O . GLN A 1 352 ? 8.198 1.919 -30.186 1.00 95.94 352 GLN A O 1
ATOM 2797 N N . HIS A 1 353 ? 8.442 -0.150 -31.026 1.00 95.94 353 HIS A N 1
ATOM 2798 C CA . HIS A 1 353 ? 9.647 0.116 -31.822 1.00 95.94 353 HIS A CA 1
ATOM 2799 C C . HIS A 1 353 ? 10.778 0.808 -31.038 1.00 95.94 353 HIS A C 1
ATOM 2801 O O . HIS A 1 353 ? 11.528 1.620 -31.579 1.00 95.94 353 HIS A O 1
ATOM 2807 N N . ILE A 1 354 ? 10.910 0.474 -29.750 1.00 97.44 354 ILE A N 1
ATOM 2808 C CA . ILE A 1 354 ? 11.945 1.026 -28.872 1.00 97.44 354 ILE A CA 1
ATOM 2809 C C . ILE A 1 354 ? 13.311 0.524 -29.343 1.00 97.44 354 ILE A C 1
ATOM 2811 O O . ILE A 1 354 ? 13.488 -0.670 -29.596 1.00 97.44 354 ILE A O 1
ATOM 2815 N N . ALA A 1 355 ? 14.301 1.417 -29.376 1.00 97.56 355 ALA A N 1
ATOM 2816 C CA . ALA A 1 355 ? 15.708 1.065 -29.553 1.00 97.56 355 ALA A CA 1
ATOM 2817 C C . ALA A 1 355 ? 16.260 0.409 -28.271 1.00 97.56 355 ALA A C 1
ATOM 2819 O O . ALA A 1 355 ? 17.065 0.995 -27.545 1.00 97.56 355 ALA A O 1
ATOM 2820 N N . ILE A 1 356 ? 15.777 -0.800 -27.960 1.00 97.88 356 ILE A N 1
ATOM 2821 C CA . ILE A 1 356 ? 15.987 -1.476 -26.674 1.00 97.88 356 ILE A CA 1
ATOM 2822 C C . ILE A 1 356 ? 17.468 -1.562 -26.312 1.00 97.88 356 ILE A C 1
ATOM 2824 O O . ILE A 1 356 ? 17.826 -1.337 -25.159 1.00 97.88 356 ILE A O 1
ATOM 2828 N N . ARG A 1 357 ? 18.345 -1.864 -27.274 1.00 97.56 357 ARG A N 1
ATOM 2829 C CA . ARG A 1 357 ? 19.785 -1.981 -27.002 1.00 97.56 357 ARG A CA 1
ATOM 2830 C C . ARG A 1 357 ? 20.390 -0.658 -26.541 1.00 97.56 357 ARG A C 1
ATOM 2832 O O . ARG A 1 357 ? 21.177 -0.649 -25.597 1.00 97.56 357 ARG A O 1
ATOM 2839 N N . SER A 1 358 ? 19.998 0.446 -27.172 1.00 97.56 358 SER A N 1
ATOM 2840 C CA . SER A 1 358 ? 20.443 1.788 -26.789 1.00 97.56 358 SER A CA 1
ATOM 2841 C C . SER A 1 358 ? 19.923 2.177 -25.406 1.00 97.56 358 SER A C 1
ATOM 2843 O O . SER A 1 358 ? 20.693 2.677 -24.589 1.00 97.56 358 SER A O 1
ATOM 2845 N N . GLU A 1 359 ? 18.656 1.887 -25.106 1.00 98.12 359 GLU A N 1
ATOM 2846 C CA . GLU A 1 359 ? 18.077 2.177 -23.788 1.00 98.12 359 GLU A CA 1
ATOM 2847 C C . GLU A 1 359 ? 18.724 1.344 -22.671 1.00 98.12 359 GLU A C 1
ATOM 2849 O O . GLU A 1 359 ? 19.042 1.881 -21.614 1.00 98.12 359 GLU A O 1
ATOM 2854 N N . LEU A 1 360 ? 19.013 0.056 -22.897 1.00 97.81 360 LEU A N 1
ATOM 2855 C CA . LEU A 1 360 ? 19.733 -0.770 -21.916 1.00 97.81 360 LEU A CA 1
ATOM 2856 C C . LEU A 1 360 ? 21.135 -0.216 -21.616 1.00 97.81 360 LEU A C 1
ATOM 2858 O O . LEU A 1 360 ? 21.539 -0.171 -20.454 1.00 97.81 360 LEU A O 1
ATOM 2862 N N . LYS A 1 361 ? 21.860 0.248 -22.643 1.00 97.12 361 LYS A N 1
ATOM 2863 C CA . LYS A 1 361 ? 23.165 0.912 -22.475 1.00 97.12 361 LYS A CA 1
ATOM 2864 C C . LYS A 1 361 ? 23.049 2.207 -21.681 1.00 97.12 361 LYS A C 1
ATOM 2866 O O . LYS A 1 361 ? 23.858 2.445 -20.790 1.00 97.12 361 LYS A O 1
ATOM 2871 N N . LYS A 1 362 ? 22.040 3.026 -21.984 1.00 96.69 362 LYS A N 1
ATOM 2872 C CA . LYS A 1 362 ? 21.746 4.259 -21.246 1.00 96.69 362 LYS A CA 1
ATOM 2873 C C . 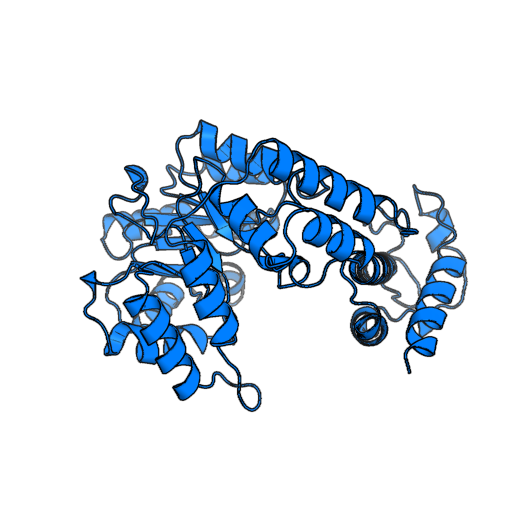LYS A 1 362 ? 21.477 3.962 -19.770 1.00 96.69 362 LYS A C 1
ATOM 2875 O O . LYS A 1 362 ? 22.059 4.618 -18.915 1.00 96.69 362 LYS A O 1
ATOM 2880 N N . ILE A 1 363 ? 20.655 2.955 -19.469 1.00 96.81 363 ILE A N 1
ATOM 2881 C CA . ILE A 1 363 ? 20.353 2.552 -18.088 1.00 96.81 363 ILE A CA 1
ATOM 2882 C C . ILE A 1 363 ? 21.626 2.121 -17.351 1.00 96.81 363 ILE A C 1
ATOM 2884 O O . ILE A 1 363 ? 21.851 2.576 -16.231 1.00 96.81 363 ILE A O 1
ATOM 2888 N N . LEU A 1 364 ? 22.466 1.286 -17.975 1.00 95.50 364 LEU A N 1
ATOM 2889 C CA . LEU A 1 364 ? 23.755 0.876 -17.405 1.00 95.50 364 LEU A CA 1
ATOM 2890 C C . LEU A 1 364 ? 24.649 2.082 -17.102 1.00 95.50 364 LEU A C 1
ATOM 2892 O O . LEU A 1 364 ? 25.105 2.227 -15.973 1.00 95.50 364 LEU A O 1
ATOM 2896 N N . ALA A 1 365 ? 24.827 2.982 -18.071 1.00 94.81 365 ALA A N 1
ATOM 2897 C CA . ALA A 1 365 ? 25.646 4.178 -17.898 1.00 94.81 365 ALA A CA 1
ATOM 2898 C C . ALA A 1 365 ? 25.117 5.089 -16.776 1.00 94.81 365 ALA A C 1
ATOM 2900 O O . ALA A 1 365 ? 25.897 5.600 -15.974 1.00 94.81 365 ALA A O 1
ATOM 2901 N N . CYS A 1 366 ? 23.794 5.264 -16.673 1.00 94.25 366 CYS A N 1
ATOM 2902 C CA . CYS A 1 366 ? 23.182 5.998 -15.567 1.00 94.25 366 CYS A CA 1
ATOM 2903 C C . CYS A 1 366 ? 23.466 5.333 -14.214 1.00 94.25 366 CYS A C 1
ATOM 2905 O O . CYS A 1 366 ? 23.793 6.028 -13.260 1.00 94.25 366 CYS A O 1
ATOM 2907 N N . ALA A 1 367 ? 23.353 4.007 -14.122 1.00 92.88 367 ALA A N 1
ATOM 2908 C CA . ALA A 1 367 ? 23.611 3.275 -12.884 1.00 92.88 367 ALA A CA 1
ATOM 2909 C C . ALA A 1 367 ? 25.094 3.291 -12.468 1.00 92.88 367 ALA A C 1
ATOM 2911 O O . ALA A 1 367 ? 25.394 3.228 -11.277 1.00 92.88 367 ALA A O 1
ATOM 2912 N N . GLU A 1 368 ? 26.015 3.372 -13.430 1.00 90.12 368 GLU A N 1
ATOM 2913 C CA . GLU A 1 368 ? 27.460 3.470 -13.191 1.00 90.12 368 GLU A CA 1
ATOM 2914 C C . GLU A 1 368 ? 27.898 4.877 -12.770 1.00 90.12 368 GLU A C 1
ATOM 2916 O O . GLU A 1 368 ? 28.776 5.004 -11.924 1.00 90.12 368 GLU A O 1
ATOM 2921 N N . ALA A 1 369 ? 27.272 5.927 -13.309 1.00 88.00 369 ALA A N 1
ATOM 2922 C CA . ALA A 1 369 ? 27.603 7.322 -12.995 1.00 88.00 369 ALA A CA 1
ATOM 2923 C C . ALA A 1 369 ? 27.191 7.772 -11.578 1.00 88.00 369 ALA A C 1
ATOM 2925 O O . ALA A 1 369 ? 27.537 8.874 -11.160 1.00 88.00 369 ALA A O 1
ATOM 2926 N N . LEU A 1 370 ? 26.424 6.948 -10.863 1.00 80.62 370 LEU A N 1
ATOM 2927 C CA . LEU A 1 370 ? 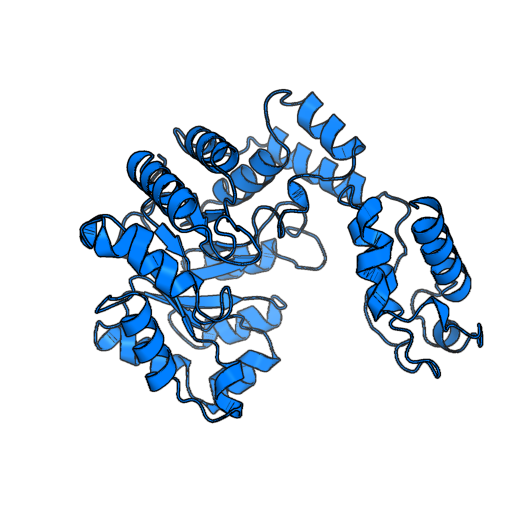25.922 7.214 -9.509 1.00 80.62 370 LEU A CA 1
ATOM 2928 C C . LEU A 1 370 ? 26.784 6.570 -8.408 1.00 80.62 370 LEU A C 1
ATOM 2930 O O . LEU A 1 370 ? 26.378 6.537 -7.246 1.00 80.62 370 LEU A O 1
ATOM 2934 N N . VAL A 1 371 ? 27.946 6.034 -8.790 1.00 59.72 371 VAL A N 1
ATOM 2935 C CA . VAL A 1 371 ? 28.988 5.448 -7.931 1.00 59.72 371 VAL A CA 1
ATOM 2936 C C . VAL A 1 371 ? 30.108 6.460 -7.773 1.00 59.72 371 VAL A C 1
ATOM 2938 O O . VAL A 1 371 ? 30.606 6.594 -6.634 1.00 59.72 371 VAL A O 1
#